Protein AF-A0A9P8BZ05-F1 (afdb_monomer)

Sequence (255 aa):
MHQLNQKSLDALKNLRNHVCPQDNYQTTKRSAVLVALLPNEKGDLEVILTSRSSSLRTNAGDSAFPGVITLFPPVLSRHMQVVTPVVAYCPTLTTTDLFNTLSANPSEVSAIFTAPLERFLSSRPEEYDYFDMSWMMSSHRVHRFERCGADNFLLTPARPISAMVPDEGDTSTSLSYSYSNDGDNEGGPETEVVDRAKVGWPVYGMTAGILIEVASIAFQRAPDFQVYAHDQMTDQDQIVKWYNQSKHTFRRSSL

Nearest PDB structures (foldseek):
  3vol-assembly1_A-2  TM=5.197E-01  e=3.756E+00  Pseudomonas aeruginosa PAO1

pLDDT: mean 73.62, std 23.6, range [22.81, 97.69]

Organism: NCBI:txid64524

Secondary structure (DSSP, 8-state):
-PPPPHHHHHHHHHHHT--PPP-----S-EEEEEEEEEE-TTS-EEEEEEEEPTT----------TTEEEE-PPEEPTTS-EEEEEEEE-TT--HHHHHHH----TTTEEEEEEEEGGGGG---TTTEEEEEEEETTEEEEEEEEEEETSSSEEEPPPPPS---------S-----------S------------GGGT-EEEETHHHHHHHHHHHHHHT---SS--S-TT----HHHHHHHHHHHTTHHHHTT-

Structure (mmCIF, N/CA/C/O backbone):
data_AF-A0A9P8BZ05-F1
#
_entry.id   AF-A0A9P8BZ05-F1
#
loop_
_atom_site.group_PDB
_atom_site.id
_atom_site.type_symbol
_atom_site.label_atom_id
_atom_site.label_alt_id
_atom_site.label_comp_id
_atom_site.label_asym_id
_atom_site.label_entity_id
_atom_site.label_seq_id
_atom_site.pdbx_PDB_ins_code
_atom_site.Cartn_x
_atom_site.Cartn_y
_atom_site.Cartn_z
_atom_site.occupancy
_atom_site.B_iso_or_equiv
_atom_site.auth_seq_id
_atom_site.auth_comp_id
_atom_site.auth_asym_id
_atom_site.auth_atom_id
_atom_site.pdbx_PDB_model_num
ATOM 1 N N . MET A 1 1 ? -17.207 -3.607 20.419 1.00 49.72 1 MET A N 1
ATOM 2 C CA . MET A 1 1 ? -16.726 -4.073 19.101 1.00 49.72 1 MET A CA 1
ATOM 3 C C . MET A 1 1 ? -17.319 -3.149 18.055 1.00 49.72 1 MET A C 1
ATOM 5 O O . MET A 1 1 ? -18.537 -3.140 17.919 1.00 49.72 1 MET A O 1
ATOM 9 N N . HIS A 1 2 ? -16.508 -2.318 17.399 1.00 59.97 2 HIS A N 1
ATOM 10 C CA . HIS A 1 2 ? -17.007 -1.467 16.317 1.00 59.97 2 HIS A CA 1
ATOM 11 C C . HIS A 1 2 ? -17.336 -2.343 15.106 1.00 59.97 2 HIS A C 1
ATOM 13 O O . HIS A 1 2 ? -16.499 -3.115 14.638 1.00 59.97 2 HIS A O 1
ATOM 19 N N . GLN A 1 3 ? -18.582 -2.273 14.646 1.00 78.19 3 GLN A N 1
ATOM 20 C CA . GLN A 1 3 ? -19.048 -3.032 13.494 1.00 78.19 3 GLN A CA 1
ATOM 21 C C . GLN A 1 3 ? -18.567 -2.341 12.212 1.00 78.19 3 GLN A C 1
ATOM 23 O O . GLN A 1 3 ? -18.726 -1.131 12.063 1.00 78.19 3 GLN A O 1
ATOM 28 N N . LEU A 1 4 ? -17.967 -3.104 11.293 1.00 88.56 4 LEU A N 1
ATOM 29 C CA . LEU A 1 4 ? -17.592 -2.597 9.971 1.00 88.56 4 LEU A CA 1
ATOM 30 C C . LEU A 1 4 ? -18.825 -2.088 9.222 1.00 88.56 4 LEU A C 1
ATOM 32 O O . LEU A 1 4 ? -19.895 -2.698 9.285 1.00 88.56 4 LEU A O 1
ATOM 36 N N . ASN A 1 5 ? -18.647 -1.016 8.453 1.00 92.81 5 ASN A N 1
ATOM 37 C CA . ASN A 1 5 ? -19.672 -0.575 7.517 1.00 92.81 5 ASN A CA 1
ATOM 38 C C . ASN A 1 5 ? -19.727 -1.497 6.281 1.00 92.81 5 ASN A C 1
ATOM 40 O O . ASN A 1 5 ? -18.816 -2.292 6.032 1.00 92.81 5 ASN A O 1
ATOM 44 N N . GLN A 1 6 ? -20.805 -1.395 5.496 1.00 94.38 6 GLN A N 1
ATOM 45 C CA . GLN A 1 6 ? -21.020 -2.279 4.344 1.00 94.38 6 GLN A CA 1
ATOM 46 C C . GLN A 1 6 ? -19.888 -2.182 3.311 1.00 94.38 6 GLN A C 1
ATOM 48 O O . GLN A 1 6 ? -19.396 -3.206 2.848 1.00 94.38 6 GLN A O 1
ATOM 53 N N . LYS A 1 7 ? -19.410 -0.962 3.030 1.00 95.31 7 LYS A N 1
ATOM 54 C CA . LYS A 1 7 ? -18.286 -0.711 2.115 1.00 95.31 7 LYS A CA 1
ATOM 55 C C . LYS A 1 7 ? -17.039 -1.496 2.537 1.00 95.31 7 LYS A C 1
ATOM 57 O O . LYS A 1 7 ? -16.410 -2.154 1.714 1.00 95.31 7 LYS A O 1
ATOM 62 N N . SER A 1 8 ? -16.696 -1.462 3.821 1.00 94.81 8 SER A N 1
ATOM 63 C CA . SER A 1 8 ? -15.560 -2.199 4.373 1.00 94.81 8 SER A CA 1
ATOM 64 C C . SER A 1 8 ? -15.762 -3.713 4.359 1.00 94.81 8 SER A C 1
ATOM 66 O O . SER A 1 8 ? -14.814 -4.456 4.113 1.00 94.81 8 SER A O 1
ATOM 68 N N . LEU A 1 9 ? -16.984 -4.193 4.606 1.00 93.75 9 LEU A N 1
ATOM 69 C CA . LEU A 1 9 ? -17.312 -5.620 4.513 1.00 93.75 9 LEU A CA 1
ATOM 70 C C . LEU A 1 9 ? -17.140 -6.142 3.083 1.00 93.75 9 LEU A C 1
ATOM 72 O O . LEU A 1 9 ? -16.523 -7.191 2.883 1.00 93.75 9 LEU A O 1
ATOM 76 N N . ASP A 1 10 ? -17.633 -5.390 2.101 1.00 96.00 10 ASP A N 1
ATOM 77 C CA . ASP A 1 10 ? -17.469 -5.707 0.683 1.00 96.00 10 ASP A CA 1
ATOM 78 C C . ASP A 1 10 ? -15.989 -5.680 0.294 1.00 96.00 10 ASP A C 1
ATOM 80 O O . ASP A 1 10 ? -15.503 -6.597 -0.370 1.00 96.00 10 ASP A O 1
ATOM 84 N N . ALA A 1 11 ? -15.237 -4.706 0.808 1.00 96.06 11 ALA A N 1
ATOM 85 C CA . ALA A 1 11 ? -13.804 -4.609 0.579 1.00 96.06 11 ALA A CA 1
ATOM 86 C C . ALA A 1 11 ? -13.024 -5.824 1.106 1.00 96.06 11 ALA A C 1
ATOM 88 O O . ALA A 1 11 ? -12.205 -6.404 0.389 1.00 96.06 11 ALA A O 1
ATOM 89 N N . LEU A 1 12 ? -13.321 -6.283 2.326 1.00 93.25 12 LEU A N 1
ATOM 90 C CA . LEU A 1 12 ? -12.727 -7.507 2.873 1.00 93.25 12 LEU A CA 1
ATOM 91 C C . LEU A 1 12 ? -13.129 -8.755 2.081 1.00 93.25 12 LEU A C 1
ATOM 93 O O . LEU A 1 12 ? -12.320 -9.673 1.928 1.00 93.25 12 LEU A O 1
ATOM 97 N N . LYS A 1 13 ? -14.362 -8.810 1.570 1.00 93.75 13 LYS A N 1
ATOM 98 C CA . LYS A 1 13 ? -14.820 -9.903 0.704 1.00 93.75 13 LYS A CA 1
ATOM 99 C C . LYS A 1 13 ? -14.038 -9.928 -0.612 1.00 93.75 13 LYS A C 1
ATOM 101 O O . LYS A 1 13 ? -13.610 -11.002 -1.028 1.00 93.75 13 LYS A O 1
ATOM 106 N N . ASN A 1 14 ? -13.801 -8.773 -1.228 1.00 95.00 14 ASN A N 1
ATOM 107 C CA . ASN A 1 14 ? -13.010 -8.665 -2.455 1.00 95.00 14 ASN A CA 1
ATOM 108 C C . ASN A 1 14 ? -11.560 -9.109 -2.231 1.00 95.00 14 ASN A C 1
ATOM 110 O O . ASN A 1 14 ? -11.035 -9.891 -3.018 1.00 95.00 14 ASN A O 1
ATOM 114 N N . LEU A 1 15 ? -10.949 -8.701 -1.113 1.00 93.12 15 LEU A N 1
ATOM 115 C CA . LEU A 1 15 ? -9.605 -9.143 -0.731 1.00 93.12 15 LEU A CA 1
ATOM 116 C C . LEU A 1 15 ? -9.531 -10.659 -0.496 1.00 93.12 15 LEU A C 1
ATOM 118 O O . LEU A 1 15 ? -8.589 -11.298 -0.948 1.00 93.12 15 LEU A O 1
ATOM 122 N N . ARG A 1 16 ? -10.532 -11.261 0.160 1.00 90.06 16 ARG A N 1
ATOM 123 C CA . ARG A 1 16 ? -10.601 -12.727 0.347 1.00 90.06 16 ARG A CA 1
ATOM 124 C C . ARG A 1 16 ? -10.719 -13.493 -0.966 1.00 90.06 16 ARG A C 1
ATOM 126 O O . ARG A 1 16 ? -10.213 -14.603 -1.064 1.00 90.06 16 ARG A O 1
ATOM 133 N N . ASN A 1 17 ? -11.395 -12.912 -1.951 1.00 90.94 17 ASN A N 1
ATOM 134 C CA . ASN A 1 17 ? -11.583 -13.522 -3.264 1.00 90.94 17 ASN A CA 1
ATOM 135 C C . ASN A 1 17 ? -10.412 -13.255 -4.222 1.00 90.94 17 ASN A C 1
ATOM 137 O O . ASN A 1 17 ? -10.424 -13.760 -5.344 1.00 90.94 17 ASN A O 1
ATOM 141 N N . HIS A 1 18 ? -9.418 -12.461 -3.813 1.00 88.38 18 HIS A N 1
ATOM 142 C CA . HIS A 1 18 ? -8.238 -12.206 -4.623 1.00 88.38 18 HIS A CA 1
ATOM 143 C C . HIS A 1 18 ? -7.430 -13.494 -4.800 1.00 88.38 18 HIS A C 1
ATOM 145 O O . HIS A 1 18 ? -6.986 -14.107 -3.828 1.00 88.38 18 HIS A O 1
ATOM 151 N N . VAL A 1 19 ? -7.225 -13.885 -6.057 1.00 83.19 19 VAL A N 1
ATOM 152 C CA . VAL A 1 19 ? -6.386 -15.025 -6.419 1.00 83.19 19 VAL A CA 1
ATOM 153 C C . VAL A 1 19 ? -4.978 -14.516 -6.675 1.00 83.19 19 VAL A C 1
ATOM 155 O O . VAL A 1 19 ? -4.741 -13.799 -7.646 1.00 83.19 19 VAL A O 1
ATOM 158 N N . CYS A 1 20 ? -4.047 -14.914 -5.811 1.00 76.69 20 CYS A N 1
ATOM 159 C CA . CYS A 1 20 ? -2.639 -14.597 -5.989 1.00 76.69 20 CYS A CA 1
ATOM 160 C C . CYS A 1 20 ? -2.089 -15.345 -7.221 1.00 76.69 20 CYS A C 1
ATOM 162 O O . CYS A 1 20 ? -2.195 -16.576 -7.279 1.00 76.69 20 CYS A O 1
ATOM 164 N N . PRO A 1 21 ? -1.477 -14.644 -8.191 1.00 79.69 21 PRO A N 1
ATOM 165 C CA . PRO A 1 21 ? -0.742 -15.266 -9.286 1.00 79.69 21 PRO A CA 1
ATOM 166 C C . PRO A 1 21 ? 0.414 -16.138 -8.789 1.00 79.69 21 PRO A C 1
ATOM 168 O O . PRO A 1 21 ? 0.907 -15.979 -7.669 1.00 79.69 21 PRO A O 1
ATOM 171 N N . GLN A 1 22 ? 0.872 -17.050 -9.647 1.00 81.06 22 GLN A N 1
ATOM 172 C CA . GLN A 1 22 ? 1.988 -17.932 -9.328 1.00 81.06 22 GLN A CA 1
ATOM 173 C C . GLN A 1 22 ? 3.299 -17.145 -9.190 1.00 81.06 22 GLN A C 1
ATOM 175 O O . GLN A 1 22 ? 3.682 -16.370 -10.063 1.00 81.06 22 GLN A O 1
ATOM 180 N N . ASP A 1 23 ? 4.022 -17.399 -8.102 1.00 86.81 23 ASP A N 1
ATOM 181 C CA . ASP A 1 23 ? 5.342 -16.828 -7.861 1.00 86.81 23 ASP A CA 1
ATOM 182 C C . ASP A 1 23 ? 6.427 -17.589 -8.633 1.00 86.81 23 ASP A C 1
ATOM 184 O O . ASP A 1 23 ? 6.762 -18.731 -8.316 1.00 86.81 23 ASP A O 1
ATOM 188 N N . ASN A 1 24 ? 6.988 -16.927 -9.643 1.00 91.12 24 ASN A N 1
ATOM 189 C CA . ASN A 1 24 ? 7.993 -17.491 -10.543 1.00 91.12 24 ASN A CA 1
ATOM 190 C C . ASN A 1 24 ? 9.407 -16.901 -10.319 1.00 91.12 24 ASN A C 1
ATOM 192 O O . ASN A 1 24 ? 10.327 -17.130 -11.118 1.00 91.12 24 ASN A O 1
ATOM 196 N N . TYR A 1 25 ? 9.621 -16.135 -9.242 1.00 88.75 25 TYR A N 1
ATOM 197 C CA . TYR A 1 25 ? 10.938 -15.584 -8.911 1.00 88.75 25 TYR A CA 1
ATOM 198 C C . TYR A 1 25 ? 11.891 -16.680 -8.410 1.00 88.75 25 TYR A C 1
ATOM 200 O O . TYR A 1 25 ? 11.676 -17.301 -7.370 1.00 88.75 25 TYR A O 1
ATOM 208 N N . GLN A 1 26 ? 13.023 -16.871 -9.091 1.00 91.06 26 GLN A N 1
ATOM 209 C CA . GLN A 1 26 ? 14.025 -17.878 -8.728 1.00 91.06 26 GLN A CA 1
ATOM 210 C C . GLN A 1 26 ? 15.042 -17.313 -7.724 1.00 91.06 26 GLN A C 1
ATOM 212 O O . GLN A 1 26 ? 16.212 -17.080 -8.053 1.00 91.06 26 GLN A O 1
ATOM 217 N N . THR A 1 27 ? 14.604 -17.056 -6.494 1.00 85.25 27 THR A N 1
ATOM 218 C CA . THR A 1 27 ? 15.467 -16.574 -5.408 1.00 85.25 27 THR A CA 1
ATOM 219 C C . THR A 1 27 ? 15.002 -17.090 -4.055 1.00 85.25 27 THR A C 1
ATOM 221 O O . THR A 1 27 ? 13.808 -17.186 -3.786 1.00 85.25 27 THR A O 1
ATOM 224 N N . THR A 1 28 ? 15.961 -17.363 -3.175 1.00 82.12 28 THR A N 1
ATOM 225 C CA . THR A 1 28 ? 15.706 -17.656 -1.760 1.00 82.12 28 THR A CA 1
ATOM 226 C C . THR A 1 28 ? 15.766 -16.400 -0.889 1.00 82.12 28 THR A C 1
ATOM 228 O O . THR A 1 28 ? 15.248 -16.399 0.223 1.00 82.12 28 THR A O 1
ATOM 231 N N . LYS A 1 29 ? 16.366 -15.303 -1.382 1.00 82.62 29 LYS A N 1
ATOM 232 C CA . LYS A 1 29 ? 16.434 -14.027 -0.660 1.00 82.62 29 LYS A CA 1
ATOM 233 C C . LYS A 1 29 ? 15.143 -13.253 -0.889 1.00 82.62 29 LYS A C 1
ATOM 235 O O . LYS A 1 29 ? 14.983 -12.605 -1.926 1.00 82.62 29 LYS A O 1
ATOM 240 N N . ARG A 1 30 ? 14.242 -13.341 0.083 1.00 84.81 30 ARG A N 1
ATOM 241 C CA . ARG A 1 30 ? 12.904 -12.757 0.028 1.00 84.81 30 ARG A CA 1
ATOM 242 C C . ARG A 1 30 ? 12.582 -12.039 1.327 1.00 84.81 30 ARG A C 1
ATOM 244 O O . ARG A 1 30 ? 13.179 -12.310 2.367 1.00 84.81 30 ARG A O 1
ATOM 251 N N . SER A 1 31 ? 11.630 -11.128 1.256 1.00 86.81 31 SER A N 1
ATOM 252 C CA . SER A 1 31 ? 11.027 -10.516 2.434 1.00 86.81 31 SER A CA 1
ATOM 253 C C . SER A 1 31 ? 9.519 -10.475 2.266 1.00 86.81 31 SER A C 1
ATOM 255 O O . SER A 1 31 ? 9.004 -10.632 1.160 1.00 86.81 31 SER A O 1
ATOM 257 N N . ALA A 1 32 ? 8.817 -10.251 3.364 1.00 83.69 32 ALA A N 1
ATOM 258 C CA . ALA A 1 32 ? 7.391 -9.996 3.354 1.00 83.69 32 ALA A CA 1
ATOM 259 C C . ALA A 1 32 ? 7.115 -8.656 4.031 1.00 83.69 32 ALA A C 1
ATOM 261 O O . ALA A 1 32 ? 7.890 -8.213 4.881 1.00 83.69 32 ALA A O 1
ATOM 262 N N . VAL A 1 33 ? 6.023 -8.014 3.634 1.00 87.44 33 VAL A N 1
ATOM 263 C CA . VAL A 1 33 ? 5.506 -6.816 4.299 1.00 87.44 33 VAL A CA 1
ATOM 264 C C . VAL A 1 33 ? 4.064 -7.092 4.681 1.00 87.44 33 VAL A C 1
ATOM 266 O O . VAL A 1 33 ? 3.278 -7.540 3.850 1.00 87.44 33 VAL A O 1
ATOM 269 N N . LEU A 1 34 ? 3.727 -6.832 5.940 1.00 86.44 34 LEU A N 1
ATOM 270 C CA . LEU A 1 34 ? 2.366 -6.954 6.440 1.00 86.44 34 LEU A CA 1
ATOM 271 C C . LEU A 1 34 ? 1.583 -5.672 6.131 1.00 86.44 34 LEU A C 1
ATOM 273 O O . LEU A 1 34 ? 1.973 -4.589 6.558 1.00 86.44 34 LEU A O 1
ATOM 277 N N . VAL A 1 35 ? 0.458 -5.810 5.437 1.00 90.62 35 VAL A N 1
ATOM 278 C CA . VAL A 1 35 ? -0.577 -4.781 5.294 1.00 90.62 35 VAL A CA 1
ATOM 279 C C . VAL A 1 35 ? -1.678 -5.120 6.297 1.00 90.62 35 VAL A C 1
ATOM 281 O O . VAL A 1 35 ? -2.568 -5.925 6.016 1.00 90.62 35 VAL A O 1
ATOM 284 N N . ALA A 1 36 ? -1.563 -4.570 7.507 1.00 89.75 36 ALA A N 1
ATOM 285 C CA . ALA A 1 36 ? -2.486 -4.844 8.605 1.00 89.75 36 ALA A CA 1
ATOM 286 C C . ALA A 1 36 ? -3.682 -3.887 8.560 1.00 89.75 36 ALA A C 1
ATOM 288 O O . ALA A 1 36 ? -3.513 -2.677 8.704 1.00 89.75 36 ALA A O 1
ATOM 289 N N . LEU A 1 37 ? -4.878 -4.442 8.370 1.00 91.31 37 LEU A N 1
ATOM 290 C CA . LEU A 1 37 ? -6.144 -3.723 8.284 1.00 91.31 37 LEU A CA 1
ATOM 291 C C . LEU A 1 37 ? -6.923 -3.815 9.596 1.00 91.31 37 LEU A C 1
ATOM 293 O O . LEU A 1 37 ? -6.992 -4.882 10.211 1.00 91.31 37 LEU A O 1
ATOM 297 N N . LEU A 1 38 ? -7.580 -2.727 9.980 1.00 89.31 38 LEU A N 1
ATOM 298 C CA . LEU A 1 38 ? -8.461 -2.657 11.146 1.00 89.31 38 LEU A CA 1
ATOM 299 C C . LEU A 1 38 ? -9.667 -1.738 10.885 1.00 89.31 38 LEU A C 1
ATOM 301 O O . LEU A 1 38 ? -9.605 -0.895 9.987 1.00 89.31 38 LEU A O 1
ATOM 305 N N . PRO A 1 39 ? -10.771 -1.887 11.638 1.00 89.19 39 PRO A N 1
ATOM 306 C CA . PRO A 1 39 ? -11.852 -0.911 11.633 1.00 89.19 39 PRO A CA 1
ATOM 307 C C . PRO A 1 39 ? -11.468 0.349 12.421 1.00 89.19 39 PRO A C 1
ATOM 309 O O . PRO A 1 39 ? -10.984 0.257 13.552 1.00 89.19 39 PRO A O 1
ATOM 312 N N . ASN A 1 40 ? -11.782 1.520 11.875 1.00 85.75 40 ASN A N 1
ATOM 313 C CA . ASN A 1 40 ? -11.850 2.749 12.665 1.00 85.75 40 ASN A CA 1
ATOM 314 C C . ASN A 1 40 ? -13.218 2.911 13.349 1.00 85.75 40 ASN A C 1
ATOM 316 O O . ASN A 1 40 ? -14.114 2.075 13.204 1.00 85.75 40 ASN A O 1
ATOM 320 N N . GLU A 1 41 ? -13.406 4.014 14.075 1.00 83.00 41 GLU A N 1
ATOM 321 C CA . GLU A 1 41 ? -14.642 4.297 14.822 1.00 83.00 41 GLU A CA 1
ATOM 322 C C . GLU A 1 41 ? -15.900 4.348 13.936 1.00 83.00 41 GLU A C 1
ATOM 324 O O . GLU A 1 41 ? -16.993 3.998 14.388 1.00 83.00 41 GLU A O 1
ATOM 329 N N . LYS A 1 42 ? -15.743 4.728 12.659 1.00 87.00 42 LYS A N 1
ATOM 330 C CA . LYS A 1 42 ? -16.810 4.785 11.642 1.00 87.00 42 LYS A CA 1
ATOM 331 C C . LYS A 1 42 ? -17.024 3.446 10.918 1.00 87.00 42 LYS A C 1
ATOM 333 O O . LYS A 1 42 ? -17.888 3.345 10.044 1.00 87.00 42 LYS A O 1
ATOM 338 N N . GLY A 1 43 ? -16.231 2.426 11.245 1.00 88.00 43 GLY A N 1
ATOM 339 C CA . GLY A 1 43 ? -16.242 1.125 10.581 1.00 88.00 43 GLY A CA 1
ATOM 340 C C . GLY A 1 43 ? -15.581 1.120 9.197 1.00 88.00 43 GLY A C 1
ATOM 341 O O . GLY A 1 43 ? -15.777 0.162 8.445 1.00 88.00 43 GLY A O 1
ATOM 342 N N . ASP A 1 44 ? -14.825 2.164 8.841 1.00 90.88 44 ASP A N 1
ATOM 343 C CA . ASP A 1 44 ? -13.981 2.198 7.642 1.00 90.88 44 ASP A CA 1
ATOM 344 C C . ASP A 1 44 ? -12.669 1.431 7.878 1.00 90.88 44 ASP A C 1
ATOM 346 O O . ASP A 1 44 ? -12.169 1.372 9.003 1.00 90.88 44 ASP A O 1
ATOM 350 N N . LEU A 1 45 ? -12.105 0.846 6.816 1.00 91.38 45 LEU A N 1
ATOM 351 C CA . LEU A 1 45 ? -10.812 0.160 6.883 1.00 91.38 45 LEU A CA 1
ATOM 352 C C . LEU A 1 45 ? -9.648 1.154 6.939 1.00 91.38 45 LEU A C 1
ATOM 354 O O . LEU A 1 45 ? -9.456 1.969 6.030 1.00 91.38 45 LEU A O 1
ATOM 358 N N . GLU A 1 46 ? -8.815 1.005 7.961 1.00 89.25 46 GLU A N 1
ATOM 359 C CA . GLU A 1 46 ? -7.529 1.681 8.103 1.00 89.25 46 GLU A CA 1
ATOM 360 C C . GLU A 1 46 ? -6.378 0.684 8.026 1.00 89.25 46 GLU A C 1
ATOM 362 O O . GLU A 1 46 ? -6.508 -0.465 8.445 1.00 89.25 46 GLU A O 1
ATOM 367 N N . VAL A 1 47 ? -5.247 1.141 7.492 1.00 89.81 47 VAL A N 1
ATOM 368 C CA . VAL A 1 47 ? -3.992 0.392 7.470 1.00 89.81 47 VAL A CA 1
ATOM 369 C C . VAL A 1 47 ? -3.053 0.901 8.560 1.00 89.81 47 VAL A C 1
ATOM 371 O O . VAL A 1 47 ? -2.874 2.112 8.701 1.00 89.81 47 VAL A O 1
ATOM 374 N N . ILE A 1 48 ? -2.442 -0.016 9.315 1.00 86.81 48 ILE A N 1
ATOM 375 C CA . ILE A 1 48 ? -1.354 0.299 10.252 1.00 86.81 48 ILE A CA 1
ATOM 376 C C . ILE A 1 48 ? -0.064 0.494 9.462 1.00 86.81 48 ILE A C 1
ATOM 378 O O . ILE A 1 48 ? 0.331 -0.365 8.673 1.00 86.81 48 ILE A O 1
ATOM 382 N N . LEU A 1 49 ? 0.625 1.598 9.723 1.00 80.62 49 LEU A N 1
ATOM 383 C CA . LEU A 1 49 ? 1.906 1.937 9.126 1.00 80.62 49 LEU A CA 1
ATOM 384 C C . LEU A 1 49 ? 2.919 2.279 10.214 1.00 80.62 49 LEU A C 1
ATOM 386 O O . LEU A 1 49 ? 2.582 2.773 11.292 1.00 80.62 49 LEU A O 1
ATOM 390 N N . THR A 1 50 ? 4.185 2.007 9.918 1.00 76.75 50 THR A N 1
ATOM 391 C CA . THR A 1 50 ? 5.301 2.331 10.800 1.00 76.75 50 THR A CA 1
ATOM 392 C C . THR A 1 50 ? 6.286 3.231 10.074 1.00 76.75 50 THR A C 1
ATOM 394 O O . THR A 1 50 ? 6.612 3.025 8.904 1.00 76.75 50 THR A O 1
ATOM 397 N N . SER A 1 51 ? 6.773 4.245 10.780 1.00 66.81 51 SER A N 1
ATOM 398 C CA . SER A 1 51 ? 7.941 5.003 10.355 1.00 66.81 51 SER A CA 1
ATOM 399 C C . SER A 1 51 ? 9.187 4.363 10.950 1.00 66.81 51 SER A C 1
ATOM 401 O O . SER A 1 51 ? 9.207 3.979 12.122 1.00 66.81 51 SER A O 1
ATOM 403 N N . ARG A 1 52 ? 10.234 4.212 10.140 1.00 59.00 52 ARG A N 1
ATOM 404 C CA . ARG A 1 52 ? 11.491 3.591 10.576 1.00 59.00 52 ARG A CA 1
ATOM 405 C C . ARG A 1 52 ? 12.347 4.599 11.344 1.00 59.00 52 ARG A C 1
ATOM 407 O O . ARG A 1 52 ? 12.352 5.789 11.031 1.00 59.00 52 ARG A O 1
ATOM 414 N N . SER A 1 53 ? 13.095 4.116 12.332 1.00 47.81 53 SER A N 1
ATOM 415 C CA . SER A 1 53 ? 14.191 4.878 12.945 1.00 47.81 53 SER A CA 1
ATOM 416 C C . SER A 1 53 ? 15.355 5.048 11.956 1.00 47.81 53 SER A C 1
ATOM 418 O O . SER A 1 53 ? 15.602 4.175 11.119 1.00 47.81 53 SER A O 1
ATOM 420 N N . SER A 1 54 ? 16.082 6.165 12.041 1.00 44.06 54 SER A N 1
ATOM 421 C CA . SER A 1 54 ? 17.186 6.517 11.133 1.00 44.06 54 SER A CA 1
ATOM 422 C C . SER A 1 54 ? 18.438 5.637 11.289 1.00 44.06 54 SER A C 1
ATOM 424 O O . SER A 1 54 ? 19.277 5.621 10.392 1.00 44.06 54 SER A O 1
ATOM 426 N N . SER A 1 55 ? 18.560 4.867 12.376 1.00 43.66 55 SER A N 1
ATOM 427 C CA . SER A 1 55 ? 19.806 4.179 12.768 1.00 43.66 55 SER A CA 1
ATOM 428 C C . SER A 1 55 ? 19.907 2.685 12.398 1.00 43.66 55 SER A C 1
ATOM 430 O O . SER A 1 55 ? 20.749 1.983 12.958 1.00 43.66 55 SER A O 1
ATOM 432 N N . LEU A 1 56 ? 19.082 2.146 11.488 1.00 40.25 56 LEU A N 1
ATOM 433 C CA . LEU A 1 56 ? 18.941 0.684 11.335 1.00 40.25 56 LEU A CA 1
ATOM 434 C C . LEU A 1 56 ? 19.507 0.017 10.082 1.00 40.25 56 LEU A C 1
ATOM 436 O O . LEU A 1 56 ? 19.224 0.407 8.950 1.00 40.25 56 LEU A O 1
ATOM 440 N N . ARG A 1 57 ? 20.145 -1.136 10.329 1.00 41.19 57 ARG A N 1
ATOM 441 C CA . ARG A 1 57 ? 20.327 -2.259 9.394 1.00 41.19 57 ARG A CA 1
ATOM 442 C C . ARG A 1 57 ? 19.119 -3.209 9.463 1.00 41.19 57 ARG A C 1
ATOM 444 O O . ARG A 1 57 ? 18.444 -3.292 10.479 1.00 41.19 57 ARG A O 1
ATOM 451 N N . THR A 1 58 ? 18.811 -3.895 8.365 1.00 37.00 58 THR A N 1
ATOM 452 C CA . THR A 1 58 ? 17.654 -4.800 8.219 1.00 37.00 58 THR A CA 1
ATOM 453 C C . THR A 1 58 ? 17.680 -5.967 9.208 1.00 37.00 58 THR A C 1
ATOM 455 O O . THR A 1 58 ? 18.546 -6.828 9.083 1.00 37.00 58 THR A O 1
ATOM 458 N N . ASN A 1 59 ? 16.682 -6.042 10.092 1.00 34.75 59 ASN A N 1
ATOM 459 C CA . ASN A 1 59 ? 16.361 -7.231 10.882 1.00 34.75 59 ASN A CA 1
ATOM 460 C C . ASN A 1 59 ? 14.952 -7.717 10.516 1.00 34.75 59 ASN A C 1
ATOM 462 O O . ASN A 1 59 ? 14.047 -6.907 10.312 1.00 34.75 59 ASN A O 1
ATOM 466 N N . ALA A 1 60 ? 14.790 -9.034 10.416 1.00 32.19 60 ALA A N 1
ATOM 467 C CA . ALA A 1 60 ? 13.502 -9.710 10.335 1.00 32.19 60 ALA A CA 1
ATOM 468 C C . ALA A 1 60 ? 13.245 -10.362 11.700 1.00 32.19 60 ALA A C 1
ATOM 470 O O . ALA A 1 60 ? 14.076 -11.141 12.163 1.00 32.19 60 ALA A O 1
ATOM 471 N N . GLY A 1 61 ? 12.140 -10.006 12.351 1.00 33.44 61 GLY A N 1
ATOM 472 C CA . GLY A 1 61 ? 11.618 -10.727 13.510 1.00 33.44 61 GLY A CA 1
ATOM 473 C C . GLY A 1 61 ? 10.508 -11.676 13.067 1.00 33.44 61 GLY A C 1
ATOM 474 O O . GLY A 1 61 ? 9.716 -11.328 12.190 1.00 33.44 61 GLY A O 1
ATOM 475 N N . ASP A 1 62 ? 10.446 -12.864 13.667 1.00 31.67 62 ASP A N 1
ATOM 476 C CA . ASP A 1 62 ? 9.348 -13.804 13.453 1.00 31.67 62 ASP A CA 1
ATOM 477 C C . ASP A 1 62 ? 8.091 -13.292 14.167 1.00 31.67 62 ASP A C 1
ATOM 479 O O . ASP A 1 62 ? 8.040 -13.168 15.390 1.00 31.67 62 ASP A O 1
ATOM 483 N N . SER A 1 63 ? 7.056 -12.963 13.400 1.00 37.72 63 SER A N 1
ATOM 484 C CA . SER A 1 63 ? 5.728 -12.641 13.923 1.00 37.72 63 SER A CA 1
ATOM 485 C C . SER A 1 63 ? 4.683 -13.288 13.026 1.00 37.72 63 SER A C 1
ATOM 487 O O . SER A 1 63 ? 4.440 -12.845 11.905 1.00 37.72 63 SER A O 1
ATOM 489 N N . ALA A 1 64 ? 4.077 -14.372 13.510 1.00 38.69 64 ALA A N 1
ATOM 490 C CA . ALA A 1 64 ? 2.933 -14.994 12.860 1.00 38.69 64 ALA A CA 1
ATOM 491 C C . ALA A 1 64 ? 1.671 -14.203 13.230 1.00 38.69 64 ALA A C 1
ATOM 493 O O . ALA A 1 64 ? 1.260 -14.181 14.388 1.00 38.69 64 ALA A O 1
ATOM 494 N N . PHE A 1 65 ? 1.073 -13.524 12.250 1.00 45.50 65 PHE A N 1
ATOM 495 C CA . PHE A 1 65 ? -0.129 -12.719 12.449 1.00 45.50 65 PHE A CA 1
ATOM 496 C C . PHE A 1 65 ? -1.387 -13.602 12.290 1.00 45.50 65 PHE A C 1
ATOM 498 O O . PHE A 1 65 ? -1.616 -14.108 11.192 1.00 45.50 65 PHE A O 1
ATOM 505 N N . PRO A 1 66 ? -2.236 -13.800 13.318 1.00 49.84 66 PRO A N 1
ATOM 506 C CA . PRO A 1 66 ? -3.365 -14.746 13.270 1.00 49.84 66 PRO A CA 1
ATOM 507 C C . PRO A 1 66 ? -4.563 -14.305 12.396 1.00 49.84 66 PRO A C 1
ATOM 509 O O . PRO A 1 66 ? -5.626 -14.916 12.456 1.00 49.84 66 PRO A O 1
ATOM 512 N N . GLY A 1 67 ? -4.413 -13.262 11.572 1.00 59.28 67 GLY A N 1
ATOM 513 C CA . GLY A 1 67 ? -5.491 -12.633 10.794 1.00 59.28 67 GLY A CA 1
ATOM 514 C C . GLY A 1 67 ? -5.234 -12.509 9.289 1.00 59.28 67 GLY A C 1
ATOM 515 O O . GLY A 1 67 ? -5.839 -11.648 8.653 1.00 59.28 67 GLY A O 1
ATOM 516 N N . VAL A 1 68 ? -4.317 -13.293 8.710 1.00 76.19 68 VAL A N 1
ATOM 517 C CA . VAL A 1 68 ? -3.998 -13.218 7.269 1.00 76.19 68 VAL A CA 1
ATOM 518 C C . VAL A 1 68 ? -5.244 -13.495 6.419 1.00 76.19 68 VAL A C 1
ATOM 520 O O . VAL A 1 68 ? -5.924 -14.501 6.601 1.00 76.19 68 VAL A O 1
ATOM 523 N N . ILE A 1 69 ? -5.531 -12.589 5.483 1.00 78.81 69 ILE A N 1
ATOM 524 C CA . ILE A 1 69 ? -6.635 -12.686 4.523 1.00 78.81 69 ILE A CA 1
ATOM 525 C C . ILE A 1 69 ? -6.154 -13.266 3.200 1.00 78.81 69 ILE A C 1
ATOM 527 O O . ILE A 1 69 ? -6.770 -14.189 2.678 1.00 78.81 69 ILE A O 1
ATOM 531 N N . THR A 1 70 ? -5.105 -12.675 2.627 1.00 81.88 70 THR A N 1
ATOM 532 C CA . THR A 1 70 ? -4.629 -13.018 1.286 1.00 81.88 70 THR A CA 1
ATOM 533 C C . THR A 1 70 ? -3.182 -12.569 1.083 1.00 81.88 70 THR A C 1
ATOM 535 O O . THR A 1 70 ? -2.646 -11.761 1.849 1.00 81.88 70 THR A O 1
ATOM 538 N N . LEU A 1 71 ? -2.559 -13.101 0.037 1.00 83.56 71 LEU A N 1
ATOM 539 C CA . LEU A 1 71 ? -1.243 -12.706 -0.451 1.00 83.56 71 LEU A CA 1
ATOM 540 C C . LEU A 1 71 ? -1.411 -11.941 -1.760 1.00 83.56 71 LEU A C 1
ATOM 542 O O . LEU A 1 71 ? -2.303 -12.252 -2.545 1.00 83.56 71 LEU A O 1
ATOM 546 N N . PHE A 1 72 ? -0.539 -10.969 -1.992 1.00 85.12 72 PHE A N 1
ATOM 547 C CA . PHE A 1 72 ? -0.465 -10.248 -3.261 1.00 85.12 72 PHE A CA 1
ATOM 548 C C . PHE A 1 72 ? 0.748 -10.723 -4.073 1.00 85.12 72 PHE A C 1
ATOM 550 O O . PHE A 1 72 ? 1.695 -11.267 -3.483 1.00 85.12 72 PHE A O 1
ATOM 557 N N . PRO A 1 73 ? 0.749 -10.515 -5.407 1.00 85.44 73 PRO A N 1
ATOM 558 C CA . PRO A 1 73 ? 1.907 -10.809 -6.241 1.00 85.44 73 PRO A CA 1
ATOM 559 C C . PRO A 1 73 ? 3.188 -10.193 -5.648 1.00 85.44 73 PRO A C 1
ATOM 561 O O . PRO A 1 73 ? 3.162 -9.052 -5.175 1.00 85.44 73 PRO A O 1
ATOM 564 N N . PRO A 1 74 ? 4.325 -10.912 -5.647 1.00 89.44 74 PRO A N 1
ATOM 565 C CA . PRO A 1 74 ? 5.565 -10.349 -5.139 1.00 89.44 74 PRO A CA 1
ATOM 566 C C . PRO A 1 74 ? 6.002 -9.123 -5.946 1.00 89.44 74 PRO A C 1
ATOM 568 O O . PRO A 1 74 ? 6.094 -9.170 -7.168 1.00 89.44 74 PRO A O 1
ATOM 571 N N . VAL A 1 75 ? 6.345 -8.045 -5.246 1.00 90.12 75 VAL A N 1
ATOM 572 C CA . VAL A 1 75 ? 6.862 -6.808 -5.831 1.00 90.12 75 VAL A CA 1
ATOM 573 C C . VAL A 1 75 ? 8.384 -6.818 -5.761 1.00 90.12 75 VAL A C 1
ATOM 575 O O . VAL A 1 75 ? 8.987 -7.117 -4.724 1.00 90.12 75 VAL A O 1
ATOM 578 N N . LEU A 1 76 ? 9.034 -6.470 -6.868 1.00 90.38 76 LEU A N 1
ATOM 579 C CA . LEU A 1 76 ? 10.484 -6.342 -6.922 1.00 90.38 76 LEU A CA 1
ATOM 580 C C . LEU A 1 76 ? 10.928 -4.958 -6.427 1.00 90.38 76 LEU A C 1
ATOM 582 O O . LEU A 1 76 ? 10.422 -3.932 -6.872 1.00 90.38 76 LEU A O 1
ATOM 586 N N . SER A 1 77 ? 11.895 -4.914 -5.509 1.00 88.00 77 SER A N 1
ATOM 587 C CA . SER A 1 77 ? 12.468 -3.658 -5.017 1.00 88.00 77 SER A CA 1
ATOM 588 C C . SER A 1 77 ? 13.594 -3.140 -5.899 1.00 88.00 77 SER A C 1
ATOM 590 O O . SER A 1 77 ? 14.296 -3.914 -6.553 1.00 88.00 77 SER A O 1
ATOM 592 N N . ARG A 1 78 ? 13.876 -1.832 -5.793 1.00 84.94 78 ARG A N 1
ATOM 593 C CA . ARG A 1 78 ? 15.039 -1.203 -6.443 1.00 84.94 78 ARG A CA 1
ATOM 594 C C . ARG A 1 78 ? 16.376 -1.878 -6.106 1.00 84.94 78 ARG A C 1
ATOM 596 O O . ARG A 1 78 ? 17.328 -1.761 -6.867 1.00 84.94 78 ARG A O 1
ATOM 603 N N . HIS A 1 79 ? 16.446 -2.570 -4.966 1.00 84.81 79 HIS A N 1
ATOM 604 C CA . HIS A 1 79 ? 17.628 -3.281 -4.473 1.00 84.81 79 HIS A CA 1
ATOM 605 C C . HIS A 1 79 ? 17.589 -4.784 -4.790 1.00 84.81 79 HIS A C 1
ATOM 607 O O . HIS A 1 79 ? 18.253 -5.576 -4.121 1.00 84.81 79 HIS A O 1
ATOM 613 N N . MET A 1 80 ? 16.799 -5.195 -5.789 1.00 86.00 80 MET A N 1
ATOM 614 C CA . MET A 1 80 ? 16.667 -6.587 -6.237 1.00 86.00 80 MET A CA 1
ATOM 615 C C . MET A 1 80 ? 16.131 -7.542 -5.156 1.00 86.00 80 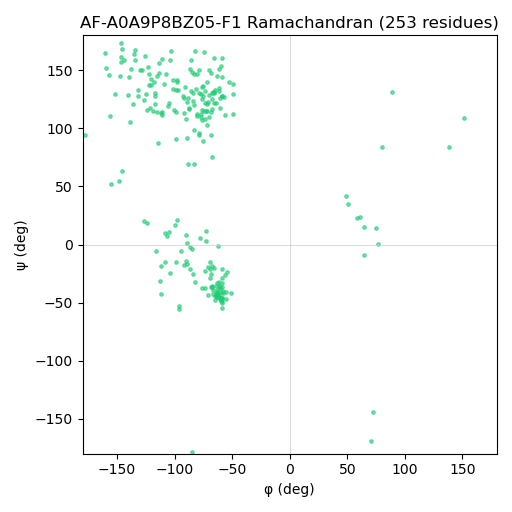MET A C 1
ATOM 617 O O . MET A 1 80 ? 16.371 -8.753 -5.206 1.00 86.00 80 MET A O 1
ATOM 621 N N . GLN A 1 81 ? 15.407 -7.008 -4.169 1.00 88.06 81 GLN A N 1
ATOM 622 C CA . GLN A 1 81 ? 14.733 -7.804 -3.150 1.00 88.06 81 GLN A CA 1
ATOM 623 C C . GLN A 1 81 ? 13.308 -8.094 -3.602 1.00 88.06 81 GLN A C 1
ATOM 625 O O . GLN A 1 81 ? 12.561 -7.169 -3.909 1.00 88.06 81 GLN A O 1
ATOM 630 N N . VAL A 1 82 ? 12.936 -9.371 -3.618 1.00 90.69 82 VAL A N 1
ATOM 631 C CA . VAL A 1 82 ? 11.559 -9.789 -3.887 1.00 90.69 82 VAL A CA 1
ATOM 632 C C . VAL A 1 82 ? 10.773 -9.694 -2.584 1.00 90.69 82 VAL A C 1
ATOM 634 O O . VAL A 1 82 ? 11.144 -10.319 -1.585 1.00 90.69 82 VAL A O 1
ATOM 637 N N . VAL A 1 83 ? 9.723 -8.878 -2.583 1.00 90.06 83 VAL A N 1
ATOM 638 C CA . VAL A 1 83 ? 8.915 -8.565 -1.404 1.00 90.06 83 VAL A CA 1
ATOM 639 C C . VAL A 1 83 ? 7.491 -9.049 -1.631 1.00 90.06 83 VAL A C 1
ATOM 641 O O . VAL A 1 83 ? 6.850 -8.639 -2.585 1.00 90.06 83 VAL A O 1
ATOM 644 N N . THR A 1 84 ? 6.986 -9.931 -0.774 1.00 90.62 84 THR A N 1
ATOM 645 C CA . THR A 1 84 ? 5.612 -10.452 -0.865 1.00 90.62 84 THR A CA 1
ATOM 646 C C . THR A 1 84 ? 4.701 -9.693 0.102 1.00 90.62 84 THR A C 1
ATOM 648 O O . THR A 1 84 ? 4.916 -9.786 1.315 1.00 90.62 84 THR A O 1
ATOM 651 N N . PRO A 1 85 ? 3.710 -8.922 -0.381 1.00 91.62 85 PRO A N 1
ATOM 652 C CA . PRO A 1 85 ? 2.751 -8.278 0.501 1.00 91.62 85 PRO A CA 1
ATOM 653 C C . PRO A 1 85 ? 1.773 -9.312 1.068 1.00 91.62 85 PRO A C 1
ATOM 655 O O . PRO A 1 85 ? 1.207 -10.131 0.341 1.00 91.62 85 PRO A O 1
ATOM 658 N N . VAL A 1 86 ? 1.575 -9.262 2.381 1.00 89.56 86 VAL A N 1
ATOM 659 C CA . VAL A 1 86 ? 0.658 -10.124 3.129 1.00 89.56 86 VAL A CA 1
ATOM 660 C C . VAL A 1 86 ? -0.430 -9.233 3.703 1.00 89.56 86 VAL A C 1
ATOM 662 O O . VAL A 1 86 ? -0.142 -8.390 4.550 1.00 89.56 86 VAL A O 1
ATOM 665 N N . VAL A 1 87 ? -1.673 -9.394 3.260 1.00 89.56 87 VAL A N 1
ATOM 666 C CA . VAL A 1 87 ? -2.797 -8.604 3.776 1.00 89.56 87 VAL A CA 1
ATOM 667 C C . VAL A 1 87 ? -3.444 -9.362 4.921 1.00 89.56 87 VAL A C 1
ATOM 669 O O . VAL A 1 87 ? -3.815 -10.526 4.769 1.00 89.56 87 VAL A O 1
ATOM 672 N N . ALA A 1 88 ? -3.607 -8.705 6.064 1.00 88.25 88 ALA A N 1
ATOM 673 C CA . ALA A 1 88 ? -4.256 -9.269 7.239 1.00 88.25 88 ALA A CA 1
ATOM 674 C C . ALA A 1 88 ? -5.318 -8.319 7.787 1.00 88.25 88 ALA A C 1
ATOM 676 O O . ALA A 1 88 ? -5.180 -7.107 7.668 1.00 88.25 88 ALA A O 1
ATOM 677 N N . TYR A 1 89 ? -6.360 -8.860 8.413 1.00 86.69 89 TYR A N 1
ATOM 678 C CA . TYR A 1 89 ? -7.386 -8.079 9.097 1.00 86.69 89 TYR A CA 1
ATOM 679 C C . TYR A 1 89 ? -7.467 -8.440 10.573 1.00 86.69 89 TYR A C 1
ATOM 681 O O . TYR A 1 89 ? -7.441 -9.612 10.952 1.00 86.69 89 TYR A O 1
ATOM 689 N N . CYS A 1 90 ? -7.592 -7.403 11.393 1.00 83.88 90 CYS A N 1
ATOM 690 C CA . CYS A 1 90 ? -7.554 -7.461 12.843 1.00 83.88 90 CYS A CA 1
ATOM 691 C C . CYS A 1 90 ? -8.940 -7.069 13.377 1.00 83.88 90 CYS A C 1
ATOM 693 O O . CYS A 1 90 ? -9.170 -5.896 13.656 1.00 83.88 90 CYS A O 1
ATOM 695 N N . PRO A 1 91 ? -9.895 -8.006 13.520 1.00 73.44 91 PRO A N 1
ATOM 696 C CA . PRO A 1 91 ? -11.239 -7.672 14.006 1.00 73.44 91 PRO A CA 1
ATOM 697 C C . PRO A 1 91 ? -11.264 -7.263 15.484 1.00 73.44 91 PRO A C 1
ATOM 699 O O . PRO A 1 91 ? -12.220 -6.643 15.940 1.00 73.44 91 PRO A O 1
ATOM 702 N N . THR A 1 92 ? -10.241 -7.658 16.244 1.00 73.25 92 THR A N 1
ATOM 703 C CA . THR A 1 92 ? -10.153 -7.464 17.696 1.00 73.25 92 THR A CA 1
ATOM 704 C C . THR A 1 92 ? -9.395 -6.205 18.099 1.00 73.25 92 THR A C 1
ATOM 706 O O . THR A 1 92 ? -9.319 -5.925 19.289 1.00 73.25 92 THR A O 1
ATOM 709 N N . LEU A 1 93 ? -8.808 -5.483 17.141 1.00 74.56 93 LEU A N 1
ATOM 710 C CA . LEU A 1 93 ? -8.095 -4.234 17.382 1.00 74.56 93 LEU A CA 1
ATOM 711 C C . LEU A 1 93 ? -8.816 -3.113 16.645 1.00 74.56 93 LEU A C 1
ATOM 713 O O . LEU A 1 93 ? -9.059 -3.221 15.446 1.00 74.56 93 LEU A O 1
ATOM 717 N N . THR A 1 94 ? -9.138 -2.042 17.353 1.00 72.62 94 THR A N 1
ATOM 718 C CA . THR A 1 94 ? -9.564 -0.770 16.763 1.00 72.62 94 THR A CA 1
ATOM 719 C C . THR A 1 94 ? -8.422 0.236 16.802 1.00 72.62 94 THR A C 1
ATOM 721 O O . THR A 1 94 ? -7.443 0.033 17.521 1.00 72.62 94 THR A O 1
ATOM 724 N N . THR A 1 95 ? -8.549 1.342 16.064 1.00 69.31 95 THR A N 1
ATOM 725 C CA . THR A 1 95 ? -7.568 2.440 16.075 1.00 69.31 95 THR A CA 1
ATOM 726 C C . THR A 1 95 ? -7.280 2.883 17.515 1.00 69.31 95 THR A C 1
ATOM 728 O O . THR A 1 95 ? -6.126 3.005 17.905 1.00 69.31 95 THR A O 1
ATOM 731 N N . THR A 1 96 ? -8.308 2.985 18.357 1.00 68.81 96 THR A N 1
ATOM 732 C CA . THR A 1 96 ? -8.189 3.368 19.771 1.00 68.81 96 THR A CA 1
ATOM 733 C C . THR A 1 96 ? -7.468 2.316 20.627 1.00 68.81 96 THR A C 1
ATOM 735 O O . THR A 1 96 ? -6.692 2.667 21.516 1.00 68.81 96 THR A O 1
ATOM 738 N N . ASP A 1 97 ? -7.653 1.021 20.347 1.00 69.38 97 ASP A N 1
ATOM 739 C CA . ASP A 1 97 ? -6.983 -0.062 21.088 1.00 69.38 97 ASP A CA 1
ATOM 740 C C . ASP A 1 97 ? -5.474 -0.114 20.811 1.00 69.38 97 ASP A C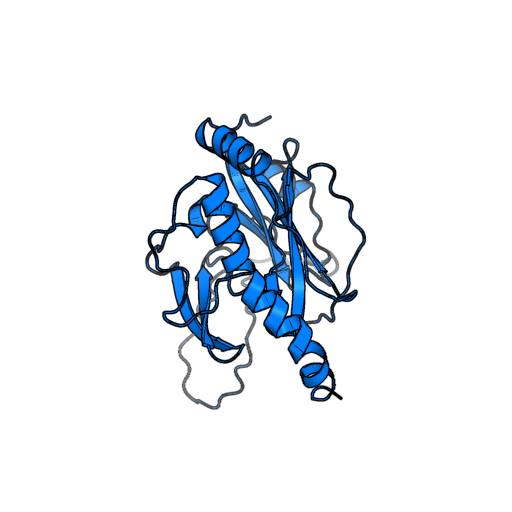 1
ATOM 742 O O . ASP A 1 97 ? -4.695 -0.530 21.676 1.00 69.38 97 ASP A O 1
ATOM 746 N N . LEU A 1 98 ? -5.041 0.322 19.621 1.00 69.69 98 LEU A N 1
ATOM 747 C CA . LEU A 1 98 ? -3.627 0.328 19.238 1.00 69.69 98 LEU A CA 1
ATOM 748 C C . LEU A 1 98 ? -2.787 1.213 20.169 1.00 69.69 98 LEU A C 1
ATOM 750 O O . LEU A 1 98 ? -1.676 0.811 20.503 1.00 69.69 98 LEU A O 1
ATOM 754 N N . PHE A 1 99 ? -3.316 2.348 20.646 1.00 62.72 99 PHE A N 1
ATOM 755 C CA . PHE A 1 99 ? -2.617 3.222 21.603 1.00 62.72 99 PHE A CA 1
ATOM 756 C C . PHE A 1 99 ? -2.230 2.498 22.893 1.00 62.72 99 PHE A C 1
ATOM 758 O O . PHE A 1 99 ? -1.139 2.692 23.419 1.00 62.72 99 PHE A O 1
ATOM 765 N N . ASN A 1 100 ? -3.141 1.674 23.408 1.00 64.44 100 ASN A N 1
ATOM 766 C CA . ASN A 1 100 ? -2.978 1.030 24.708 1.00 64.44 100 ASN A CA 1
ATOM 767 C C . ASN A 1 100 ? -2.248 -0.316 24.608 1.00 64.44 100 ASN A C 1
ATOM 769 O O . ASN A 1 100 ? -1.785 -0.838 25.619 1.00 64.44 100 ASN A O 1
ATOM 773 N N . THR A 1 101 ? -2.161 -0.885 23.401 1.00 68.56 101 THR A N 1
ATOM 774 C CA . THR A 1 101 ? -1.695 -2.263 23.190 1.00 68.56 101 THR A CA 1
ATOM 775 C C . THR A 1 101 ? -0.360 -2.335 22.451 1.00 68.56 101 THR A C 1
ATOM 777 O O . THR A 1 101 ? 0.415 -3.263 22.684 1.00 68.56 101 THR A O 1
ATOM 780 N N . LEU A 1 102 ? -0.062 -1.388 21.554 1.00 69.88 102 LEU A N 1
ATOM 781 C CA . LEU A 1 102 ? 1.186 -1.400 20.795 1.00 69.88 102 LEU A CA 1
ATOM 782 C C . LEU A 1 102 ? 2.301 -0.666 21.540 1.00 69.88 102 LEU A C 1
ATOM 784 O O . LEU A 1 102 ? 2.192 0.510 21.867 1.00 69.88 102 LEU A O 1
ATOM 788 N N . SER A 1 103 ? 3.426 -1.353 21.724 1.00 66.94 103 SER A N 1
ATOM 789 C CA . SER A 1 103 ? 4.679 -0.744 22.162 1.00 66.94 103 SER A CA 1
ATOM 790 C C . SER A 1 103 ? 5.670 -0.776 21.003 1.00 66.94 103 SER A C 1
ATOM 792 O O . SER A 1 103 ? 6.099 -1.845 20.566 1.00 66.94 103 SER A O 1
ATOM 794 N N . ALA A 1 104 ? 5.994 0.397 20.457 1.00 69.56 104 ALA A N 1
ATOM 795 C CA . ALA A 1 104 ? 7.014 0.520 19.426 1.00 69.56 104 ALA A CA 1
ATOM 796 C C . ALA A 1 104 ? 8.382 0.165 20.017 1.00 69.56 104 ALA A C 1
ATOM 798 O O . ALA A 1 104 ? 8.766 0.708 21.050 1.00 69.56 104 ALA A O 1
ATOM 799 N N . ASN A 1 105 ? 9.146 -0.693 19.339 1.00 73.44 105 ASN A N 1
ATOM 800 C CA . ASN A 1 105 ? 10.563 -0.839 19.643 1.00 73.44 105 ASN A CA 1
ATOM 801 C C . ASN A 1 105 ? 11.275 0.451 19.192 1.00 73.44 105 ASN A C 1
ATOM 803 O O . ASN A 1 105 ? 11.382 0.663 17.983 1.00 73.44 105 ASN A O 1
ATOM 807 N N . PRO A 1 106 ? 11.771 1.314 20.099 1.00 68.19 106 PRO A N 1
ATOM 808 C CA . PRO A 1 106 ? 12.320 2.621 19.728 1.00 68.19 106 PRO A CA 1
ATOM 809 C C . PRO A 1 106 ? 13.625 2.510 18.930 1.00 68.19 106 PRO A C 1
ATOM 811 O O . PRO A 1 106 ? 14.014 3.448 18.234 1.00 68.19 106 PRO A O 1
ATOM 814 N N . SER A 1 107 ? 14.300 1.357 18.987 1.00 62.47 107 SER A N 1
ATOM 815 C CA . SER A 1 107 ? 15.433 1.072 18.110 1.00 62.47 107 SER A CA 1
ATOM 816 C C . SER A 1 107 ? 14.997 0.915 16.652 1.00 62.47 107 SER A C 1
ATOM 818 O O . SER A 1 107 ? 15.803 1.187 15.769 1.00 62.47 107 SER A O 1
ATOM 820 N N . GLU A 1 108 ? 13.738 0.530 16.400 1.00 66.62 108 GLU A N 1
ATOM 821 C CA . GLU A 1 108 ? 13.197 0.169 15.083 1.00 66.62 108 GLU A CA 1
ATOM 822 C C . GLU A 1 108 ? 12.173 1.120 14.497 1.00 66.62 108 GLU A C 1
ATOM 824 O O . GLU A 1 108 ? 12.236 1.459 13.309 1.00 66.62 108 GLU A O 1
ATOM 829 N N . VAL A 1 109 ? 11.260 1.581 15.331 1.00 71.25 109 VAL A N 1
ATOM 830 C CA . VAL A 1 109 ? 10.063 2.284 14.913 1.00 71.25 109 VAL A CA 1
ATOM 831 C C . VAL A 1 109 ? 10.064 3.653 15.570 1.00 71.25 109 VAL A C 1
ATOM 833 O O . VAL A 1 109 ? 10.038 3.775 16.792 1.00 71.25 109 VAL A O 1
ATOM 836 N N . SER A 1 110 ? 10.110 4.688 14.738 1.00 69.25 110 SER A N 1
ATOM 837 C CA . SER A 1 110 ? 10.059 6.083 15.176 1.00 69.25 110 SER A CA 1
ATOM 838 C C . SER A 1 110 ? 8.625 6.570 15.383 1.00 69.25 110 SER A C 1
ATOM 840 O O . SER A 1 110 ? 8.410 7.481 16.177 1.00 69.25 110 SER A O 1
ATOM 842 N N . ALA A 1 111 ? 7.649 5.958 14.707 1.00 73.50 111 ALA A N 1
ATOM 843 C CA . ALA A 1 111 ? 6.226 6.198 14.924 1.00 73.50 111 ALA A CA 1
ATOM 844 C C . ALA A 1 111 ? 5.368 5.043 14.402 1.00 73.50 111 ALA A C 1
ATOM 846 O O . ALA A 1 111 ? 5.733 4.379 13.428 1.00 73.50 111 ALA A O 1
ATOM 847 N N . ILE A 1 112 ? 4.200 4.858 15.014 1.00 79.25 112 ILE A N 1
ATOM 848 C CA . ILE A 1 112 ? 3.117 4.004 14.513 1.00 79.25 112 ILE A CA 1
ATOM 849 C C . ILE A 1 112 ? 1.923 4.916 14.245 1.00 79.25 112 ILE A C 1
ATOM 851 O O . ILE A 1 112 ? 1.566 5.737 15.092 1.00 79.25 112 ILE A O 1
ATOM 855 N N . PHE A 1 113 ? 1.326 4.804 13.065 1.00 84.50 113 PHE A N 1
ATOM 856 C CA . PHE A 1 113 ? 0.188 5.623 12.654 1.00 84.50 113 PHE A CA 1
ATOM 857 C C . PHE A 1 113 ? -0.758 4.826 11.758 1.00 84.50 113 PHE A C 1
ATOM 859 O O . PHE A 1 113 ? -0.371 3.800 11.197 1.00 84.50 113 PHE A O 1
ATOM 866 N N . THR A 1 114 ? -1.998 5.290 11.618 1.00 87.25 114 THR A N 1
ATOM 867 C CA . THR A 1 114 ? -2.961 4.709 10.678 1.00 87.25 114 THR A CA 1
ATOM 868 C C . THR A 1 114 ? -3.314 5.675 9.562 1.00 87.25 114 THR A C 1
ATOM 870 O O . THR A 1 114 ? -3.190 6.895 9.681 1.00 87.25 114 THR A O 1
ATOM 873 N N . ALA A 1 115 ? -3.762 5.119 8.442 1.00 90.19 115 ALA A N 1
ATOM 874 C CA . ALA A 1 115 ? -4.362 5.878 7.356 1.00 90.19 115 ALA A CA 1
ATOM 875 C C . ALA A 1 115 ? -5.569 5.115 6.788 1.00 90.19 115 ALA A C 1
ATO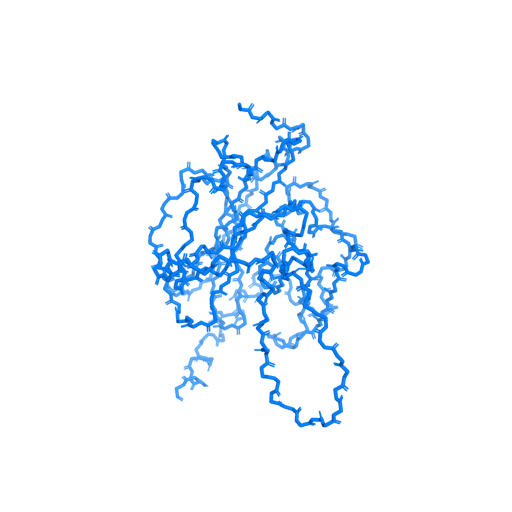M 877 O O . ALA A 1 115 ? -5.511 3.886 6.701 1.00 90.19 115 ALA A O 1
ATOM 878 N N . PRO A 1 116 ? -6.646 5.801 6.358 1.00 92.94 116 PRO A N 1
ATOM 879 C CA . PRO A 1 116 ? -7.729 5.152 5.624 1.00 92.94 116 PRO A CA 1
ATOM 880 C C . PRO A 1 116 ? -7.186 4.471 4.368 1.00 92.94 116 PRO A C 1
ATOM 882 O O . PRO A 1 116 ? -6.531 5.125 3.555 1.00 92.94 116 PRO A O 1
ATOM 885 N N . LEU A 1 117 ? -7.476 3.181 4.177 1.00 95.25 117 LEU A N 1
ATOM 886 C CA . LEU A 1 117 ? -6.980 2.430 3.015 1.00 95.25 117 LEU A CA 1
ATOM 887 C C . LEU A 1 117 ? -7.445 3.071 1.699 1.00 95.25 117 LEU A C 1
ATOM 889 O O . LEU A 1 117 ? -6.706 3.136 0.724 1.00 95.25 117 LEU A O 1
ATOM 893 N N . GLU A 1 118 ? -8.667 3.600 1.686 1.00 94.81 118 GLU A N 1
ATOM 894 C CA . GLU A 1 118 ? -9.250 4.248 0.512 1.00 94.81 118 GLU A CA 1
ATOM 895 C C . GLU A 1 118 ? -8.521 5.543 0.102 1.00 94.81 118 GLU A C 1
ATOM 897 O O . GLU A 1 118 ? -8.612 5.958 -1.054 1.00 94.81 118 GLU A O 1
ATOM 902 N N . ARG A 1 119 ? -7.754 6.169 1.013 1.00 94.12 119 ARG A N 1
ATOM 903 C CA . ARG A 1 119 ? -6.988 7.400 0.735 1.00 94.12 119 ARG A CA 1
ATOM 904 C C . ARG A 1 119 ? -5.993 7.203 -0.407 1.00 94.12 119 ARG A C 1
ATOM 906 O O . ARG A 1 119 ? -5.775 8.127 -1.182 1.00 94.12 119 ARG A O 1
ATOM 913 N N . PHE A 1 120 ? -5.443 5.998 -0.545 1.00 96.62 120 PHE A N 1
ATOM 914 C CA . PHE A 1 120 ? -4.447 5.664 -1.565 1.00 96.62 120 PHE A CA 1
ATOM 915 C C . PHE A 1 120 ? -5.025 5.562 -2.988 1.00 96.62 120 PHE A C 1
ATOM 917 O O . PHE A 1 120 ? -4.289 5.256 -3.917 1.00 96.62 120 PHE A O 1
ATOM 924 N N . LEU A 1 121 ? -6.320 5.834 -3.183 1.00 97.12 121 LEU A N 1
ATOM 925 C CA . LEU A 1 121 ? -6.973 5.900 -4.496 1.00 97.12 121 LEU A CA 1
ATOM 926 C C . LEU A 1 121 ? -7.302 7.333 -4.943 1.00 97.12 121 LEU A C 1
ATOM 928 O O . LEU A 1 121 ? -8.030 7.494 -5.923 1.00 97.12 121 LEU A O 1
ATOM 932 N N . SER A 1 122 ? -6.848 8.351 -4.204 1.00 94.56 122 SER A N 1
ATOM 933 C CA . SER A 1 122 ? -7.242 9.743 -4.435 1.00 94.56 122 SER A CA 1
ATOM 934 C C . SER A 1 122 ? -6.064 10.718 -4.478 1.00 94.56 122 SER A C 1
ATOM 936 O O . SER A 1 122 ? -5.294 10.809 -3.522 1.00 94.56 122 SER A O 1
ATOM 938 N N . SER A 1 123 ? -5.978 11.519 -5.540 1.00 92.19 123 SER A N 1
ATOM 939 C CA . SER A 1 123 ? -5.001 12.590 -5.745 1.00 92.19 123 SER A CA 1
ATOM 940 C C . SER A 1 123 ? -5.442 13.872 -5.043 1.00 92.19 123 SER A C 1
ATOM 942 O O . SER A 1 123 ? -5.844 14.854 -5.674 1.00 92.19 123 SER A O 1
ATOM 944 N N . ARG A 1 124 ? -5.420 13.862 -3.711 1.00 88.88 124 ARG A N 1
ATOM 945 C CA . ARG A 1 124 ? -5.765 15.044 -2.915 1.00 88.88 124 ARG A CA 1
ATOM 946 C C . ARG A 1 124 ? -4.706 16.144 -3.105 1.00 88.88 124 ARG A C 1
ATOM 948 O O . ARG A 1 124 ? -3.520 15.842 -2.953 1.00 88.88 124 ARG A O 1
ATOM 955 N N . PRO A 1 125 ? -5.100 17.398 -3.409 1.00 86.56 125 PRO A N 1
ATOM 956 C CA . PRO A 1 125 ? -4.161 18.515 -3.497 1.00 86.56 125 PRO A CA 1
ATOM 957 C C . PRO A 1 125 ? -3.320 18.628 -2.224 1.00 86.56 125 PRO A C 1
ATOM 959 O O . PRO A 1 125 ? -3.847 18.420 -1.135 1.00 86.56 125 PRO A O 1
ATOM 962 N N . GLU A 1 126 ? -2.025 18.917 -2.372 1.00 84.44 126 GLU A N 1
ATOM 963 C CA . GLU A 1 126 ? -1.042 19.048 -1.275 1.00 84.44 126 GLU A CA 1
ATOM 964 C C . GLU A 1 126 ? -0.758 17.764 -0.465 1.00 84.44 126 GLU A C 1
ATOM 966 O O . GLU A 1 126 ? 0.190 17.722 0.317 1.00 84.44 126 GLU A O 1
ATOM 971 N N . GLU A 1 127 ? -1.528 16.693 -0.674 1.00 89.50 127 GLU A N 1
ATOM 972 C CA . GLU A 1 127 ? -1.359 15.395 -0.011 1.00 89.50 127 GLU A CA 1
ATOM 973 C C . GLU A 1 127 ? -0.828 14.301 -0.943 1.00 89.50 127 GLU A C 1
ATOM 975 O O . GLU A 1 127 ? -0.396 13.259 -0.460 1.00 89.50 127 GLU A O 1
ATOM 980 N N . TYR A 1 128 ? -0.861 14.498 -2.260 1.00 95.12 128 TYR A N 1
ATOM 981 C CA . TYR A 1 128 ? -0.402 13.512 -3.234 1.00 95.12 128 TYR A CA 1
ATOM 982 C C . TYR A 1 128 ? 0.515 14.140 -4.280 1.00 95.12 128 TYR A C 1
ATOM 984 O O . TYR A 1 128 ? 0.183 15.162 -4.879 1.00 95.12 128 TYR A O 1
ATOM 992 N N . ASP A 1 129 ? 1.641 13.477 -4.527 1.00 95.75 129 ASP A N 1
ATOM 993 C CA . ASP A 1 129 ? 2.577 13.796 -5.599 1.00 95.75 129 ASP A CA 1
ATOM 994 C C . ASP A 1 129 ? 3.208 12.509 -6.160 1.00 95.75 129 ASP A C 1
ATOM 996 O O . ASP A 1 129 ? 3.084 11.415 -5.592 1.00 95.75 129 ASP A O 1
ATOM 1000 N N . TYR A 1 130 ? 3.894 12.618 -7.291 1.00 96.69 130 TYR A N 1
ATOM 1001 C CA . TYR A 1 130 ? 4.653 11.525 -7.877 1.00 96.69 130 TYR A CA 1
ATOM 1002 C C . TYR A 1 130 ? 5.902 12.030 -8.596 1.00 96.69 130 TYR A C 1
ATOM 1004 O O . TYR A 1 130 ? 5.973 13.158 -9.073 1.00 96.69 130 TYR A O 1
ATOM 1012 N N . PHE A 1 131 ? 6.882 11.147 -8.740 1.00 95.69 131 PHE A N 1
ATOM 1013 C CA . PHE A 1 131 ? 8.002 11.361 -9.647 1.00 95.69 131 PHE A CA 1
ATOM 1014 C C . PHE A 1 131 ? 8.323 10.070 -10.390 1.00 95.69 131 PHE A C 1
ATOM 1016 O O . PHE A 1 131 ? 8.109 8.972 -9.874 1.00 95.69 131 PHE A O 1
ATOM 1023 N N . ASP A 1 132 ? 8.858 10.201 -11.598 1.00 95.88 132 ASP A N 1
ATOM 1024 C CA . ASP A 1 132 ? 9.287 9.058 -12.393 1.00 95.88 132 ASP A CA 1
ATOM 1025 C C . ASP A 1 132 ? 10.809 8.885 -12.242 1.00 95.88 132 ASP A C 1
ATOM 1027 O O . ASP A 1 132 ? 11.578 9.846 -12.313 1.00 95.88 132 ASP A O 1
ATOM 1031 N N . MET A 1 133 ? 11.260 7.653 -11.995 1.00 92.31 133 MET A N 1
ATOM 1032 C CA . MET A 1 133 ? 12.680 7.309 -11.886 1.00 92.31 133 MET A CA 1
ATOM 1033 C C . MET A 1 133 ? 13.075 6.232 -12.891 1.00 92.31 133 MET A C 1
ATOM 1035 O O . MET A 1 133 ? 12.302 5.320 -13.171 1.00 92.31 133 MET A O 1
ATOM 1039 N N . SER A 1 134 ? 14.306 6.291 -13.399 1.00 90.75 134 SER A N 1
ATOM 1040 C CA . SER A 1 134 ? 14.830 5.239 -14.274 1.00 90.75 134 SER A CA 1
ATOM 1041 C C . SER A 1 134 ? 15.163 3.982 -13.466 1.00 90.75 134 SER A C 1
ATOM 1043 O O . SER A 1 134 ? 15.962 4.024 -12.524 1.00 90.75 134 SER A O 1
ATOM 1045 N N . TRP A 1 135 ? 14.544 2.856 -13.822 1.00 86.62 135 TRP A N 1
ATOM 1046 C CA . TRP A 1 135 ? 14.782 1.550 -13.210 1.00 86.62 135 TRP A CA 1
ATOM 1047 C C . TRP A 1 135 ? 14.385 0.415 -14.162 1.00 86.62 135 TRP A C 1
ATOM 1049 O O . TRP A 1 135 ? 13.457 0.555 -14.942 1.00 86.62 135 TRP A O 1
ATOM 1059 N N . MET A 1 136 ? 15.103 -0.713 -14.142 1.00 82.56 136 MET A N 1
ATOM 1060 C CA . MET A 1 136 ? 14.898 -1.829 -15.092 1.00 82.56 136 MET A CA 1
ATOM 1061 C C . MET A 1 136 ? 14.865 -1.403 -16.573 1.00 82.56 136 MET A C 1
ATOM 1063 O O . MET A 1 136 ? 14.150 -1.990 -17.375 1.00 82.56 136 MET A O 1
ATOM 1067 N N . MET A 1 137 ? 15.659 -0.389 -16.941 1.00 84.44 137 MET A N 1
ATOM 1068 C CA . MET A 1 137 ? 15.698 0.177 -18.298 1.00 84.44 137 MET A CA 1
ATOM 1069 C C . MET A 1 137 ? 14.394 0.855 -18.764 1.00 84.44 137 MET A C 1
ATOM 1071 O O . MET A 1 137 ? 14.273 1.145 -19.950 1.00 84.44 137 MET A O 1
ATOM 1075 N N . SER A 1 138 ? 13.460 1.152 -17.858 1.00 88.50 138 SER A N 1
ATOM 1076 C CA . SER A 1 138 ? 12.253 1.937 -18.142 1.00 88.50 138 SER A CA 1
ATOM 1077 C C . SER A 1 138 ? 12.004 2.994 -17.064 1.00 88.50 138 SER A C 1
ATOM 1079 O O . SER A 1 138 ? 12.596 2.958 -15.977 1.00 88.50 138 SER A O 1
ATOM 1081 N N . SER A 1 139 ? 11.109 3.941 -17.322 1.00 93.25 139 SER A N 1
ATOM 1082 C CA . SER A 1 139 ? 10.625 4.829 -16.263 1.00 93.25 139 SER A CA 1
ATOM 1083 C C . SER A 1 139 ? 9.711 4.058 -15.316 1.00 93.25 139 SER A C 1
ATOM 1085 O O . SER A 1 139 ? 8.913 3.218 -15.731 1.00 93.25 139 SER A O 1
ATOM 1087 N N . HIS A 1 140 ? 9.843 4.331 -14.025 1.00 92.75 140 HIS A N 1
ATOM 1088 C CA . HIS A 1 140 ? 9.009 3.777 -12.972 1.00 92.75 140 HIS A CA 1
ATOM 1089 C C . HIS A 1 140 ? 8.430 4.901 -12.141 1.00 92.75 140 HIS A C 1
ATOM 1091 O O . HIS A 1 140 ? 9.173 5.715 -11.586 1.00 92.75 140 HIS A O 1
ATOM 1097 N N . ARG A 1 141 ? 7.105 4.910 -12.032 1.00 96.06 141 ARG A N 1
ATOM 1098 C CA . ARG A 1 141 ? 6.393 5.889 -11.232 1.00 96.06 141 ARG A CA 1
ATOM 1099 C C . ARG A 1 141 ? 6.516 5.577 -9.754 1.00 96.06 141 ARG A C 1
ATOM 1101 O O . ARG A 1 141 ? 6.217 4.472 -9.301 1.00 96.06 141 ARG A O 1
ATOM 1108 N N . VAL A 1 142 ? 6.936 6.581 -8.999 1.00 94.94 142 VAL A N 1
ATOM 1109 C CA . VAL A 1 142 ? 7.007 6.555 -7.545 1.00 94.94 142 VAL A CA 1
ATOM 1110 C C . VAL A 1 142 ? 5.963 7.510 -6.994 1.00 94.94 142 VAL A C 1
ATOM 1112 O O . VAL A 1 142 ? 6.074 8.722 -7.146 1.00 94.94 142 VAL A O 1
ATOM 1115 N N . HIS A 1 143 ? 4.960 6.948 -6.326 1.00 96.50 143 HIS A N 1
ATOM 1116 C CA . HIS A 1 143 ? 3.911 7.707 -5.651 1.00 96.50 143 HIS A CA 1
ATOM 1117 C C . HIS A 1 143 ? 4.358 8.152 -4.262 1.00 96.50 143 HIS A C 1
ATOM 1119 O O . HIS A 1 143 ? 5.086 7.420 -3.579 1.00 96.50 143 HIS A O 1
ATOM 1125 N N . ARG A 1 144 ? 3.883 9.323 -3.837 1.00 95.38 144 ARG A N 1
ATOM 1126 C CA . ARG A 1 144 ? 4.132 9.922 -2.527 1.00 95.38 144 ARG A CA 1
ATOM 1127 C C . ARG A 1 144 ? 2.825 10.487 -1.968 1.00 95.38 144 ARG A C 1
ATOM 1129 O O . ARG A 1 144 ? 2.207 11.346 -2.584 1.00 95.38 144 ARG A O 1
ATOM 1136 N N . PHE A 1 145 ? 2.424 9.988 -0.803 1.00 94.06 145 PHE A N 1
ATOM 1137 C CA . PHE A 1 145 ? 1.271 10.458 -0.040 1.00 94.06 145 PHE A CA 1
ATOM 1138 C C . PHE A 1 145 ? 1.754 11.135 1.235 1.00 94.06 145 PHE A C 1
ATOM 1140 O O . PHE A 1 145 ? 2.313 10.484 2.120 1.00 94.06 145 PHE A O 1
ATOM 1147 N N . GLU A 1 146 ? 1.534 12.434 1.335 1.00 90.94 146 GLU A N 1
ATOM 1148 C CA . GLU A 1 146 ? 1.881 13.226 2.501 1.00 90.94 146 GLU A CA 1
ATOM 1149 C C . GLU A 1 146 ? 0.821 13.122 3.590 1.00 90.94 146 GLU A C 1
ATOM 1151 O O . GLU A 1 146 ? -0.299 12.655 3.379 1.00 90.94 146 GLU A O 1
ATOM 1156 N N . ARG A 1 147 ? 1.193 13.587 4.785 1.00 86.56 147 ARG A N 1
ATOM 1157 C CA . ARG A 1 147 ? 0.268 13.781 5.905 1.00 86.56 147 ARG A CA 1
ATOM 1158 C C . ARG A 1 147 ? -0.472 12.508 6.343 1.00 86.56 147 ARG A C 1
ATOM 1160 O O . ARG A 1 147 ? -1.509 12.584 7.001 1.00 86.56 147 ARG A O 1
ATOM 1167 N N . CYS A 1 148 ? 0.057 11.318 6.055 1.00 86.88 148 CYS A N 1
ATOM 1168 C CA . CYS A 1 148 ? -0.540 10.079 6.543 1.00 86.88 148 CYS A CA 1
ATOM 1169 C C . CYS A 1 148 ? -0.447 10.028 8.075 1.00 86.88 148 CYS A C 1
ATOM 1171 O O . CYS A 1 148 ? 0.592 10.337 8.658 1.00 86.88 148 CYS A O 1
ATOM 1173 N N . GLY A 1 149 ? -1.548 9.680 8.739 1.00 79.94 149 GLY A N 1
ATOM 1174 C CA . GLY A 1 149 ? -1.648 9.756 10.197 1.00 79.94 149 GLY A CA 1
ATOM 1175 C C . GLY A 1 149 ? -1.853 11.165 10.761 1.00 79.94 149 GLY A C 1
ATOM 1176 O O . GLY A 1 149 ? -1.983 11.275 11.972 1.00 79.94 149 GLY A O 1
ATOM 1177 N N . ALA A 1 150 ? -1.938 12.221 9.932 1.00 75.06 150 ALA A N 1
ATOM 1178 C CA . ALA A 1 150 ? -2.202 13.581 10.416 1.00 75.06 150 ALA A CA 1
ATOM 1179 C C . ALA A 1 150 ? -3.562 13.704 11.123 1.00 75.06 150 ALA A C 1
ATOM 1181 O O . ALA A 1 150 ? -3.697 14.431 12.103 1.00 75.06 150 ALA A O 1
ATOM 1182 N N . ASP A 1 151 ? -4.546 12.959 10.620 1.00 62.22 151 ASP A N 1
ATOM 1183 C CA . ASP A 1 151 ? -5.924 12.972 11.112 1.00 62.22 151 ASP A CA 1
ATOM 1184 C C . ASP A 1 151 ? -6.160 11.934 12.231 1.00 62.22 151 ASP A C 1
ATOM 1186 O O . ASP A 1 151 ? -7.174 12.006 12.914 1.00 62.22 151 ASP A O 1
ATOM 1190 N N . ASN A 1 152 ? -5.229 10.981 12.417 1.00 58.69 152 ASN A N 1
ATOM 1191 C CA . ASN A 1 152 ? -5.341 9.810 13.302 1.00 58.69 152 ASN A CA 1
ATOM 1192 C C . ASN A 1 152 ? -3.968 9.458 13.924 1.00 58.69 152 ASN A C 1
ATOM 1194 O O . ASN A 1 152 ? -3.376 8.410 13.639 1.00 58.69 152 ASN A O 1
ATOM 1198 N N . PHE A 1 153 ? -3.414 10.366 14.732 1.00 54.22 153 PHE A N 1
ATOM 1199 C CA . PHE A 1 153 ? -2.114 10.171 15.386 1.00 54.22 153 PHE A CA 1
ATOM 1200 C C . PHE A 1 153 ? -2.176 9.068 16.430 1.00 54.22 153 PHE A C 1
ATOM 1202 O O . PHE A 1 153 ? -2.858 9.253 17.425 1.00 54.22 153 PHE A O 1
ATOM 1209 N N . LEU A 1 154 ? -1.432 7.972 16.239 1.00 54.41 154 LEU A N 1
ATOM 1210 C CA . LEU A 1 154 ? -1.422 6.862 17.191 1.00 54.41 154 LEU A CA 1
ATOM 1211 C C . LEU A 1 154 ? -0.264 6.914 18.190 1.00 54.41 154 LEU A C 1
ATOM 1213 O O . LEU A 1 154 ? -0.517 6.918 19.381 1.00 54.41 154 LEU A O 1
ATOM 1217 N N . LEU A 1 155 ? 1.011 6.977 17.801 1.00 50.44 155 LEU A N 1
ATOM 1218 C CA . LEU A 1 155 ? 2.088 6.934 18.807 1.00 50.44 155 LEU A CA 1
ATOM 1219 C C . LEU A 1 155 ? 3.355 7.677 18.360 1.00 50.44 155 LEU A C 1
ATOM 1221 O O . LEU A 1 155 ? 3.915 7.380 17.302 1.00 50.44 155 LEU A O 1
ATOM 1225 N N . THR A 1 156 ? 3.867 8.564 19.219 1.00 47.38 156 THR A N 1
ATOM 1226 C CA . THR A 1 156 ? 5.301 8.888 19.312 1.00 47.38 156 THR A CA 1
ATOM 1227 C C . THR A 1 156 ? 5.899 8.082 20.474 1.00 47.38 156 THR A C 1
ATOM 1229 O O . THR A 1 156 ? 5.234 7.913 21.498 1.00 47.38 156 THR A O 1
ATOM 1232 N N . PRO A 1 157 ? 7.117 7.519 20.358 1.00 39.19 157 PRO A N 1
ATOM 1233 C CA . PRO A 1 157 ? 7.719 6.771 21.455 1.00 39.19 157 PRO A CA 1
ATOM 1234 C C . PRO A 1 157 ? 7.890 7.680 22.677 1.00 39.19 157 PRO A C 1
ATOM 1236 O O . PRO A 1 157 ? 8.511 8.742 22.592 1.00 39.19 157 PRO A O 1
ATOM 1239 N N . ALA A 1 158 ? 7.3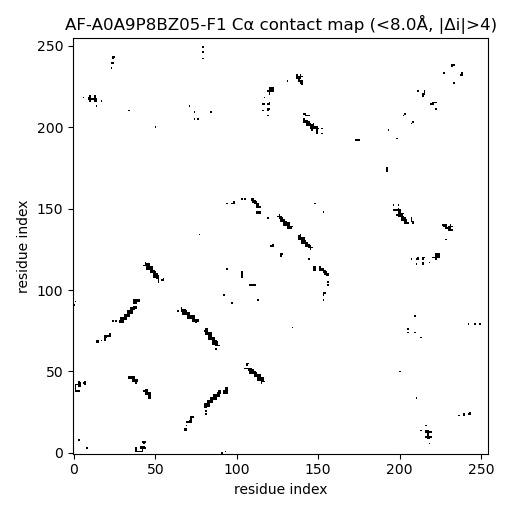54 7.251 23.822 1.00 38.88 158 ALA A N 1
ATOM 1240 C CA . ALA A 1 158 ? 7.629 7.881 25.104 1.00 38.88 158 ALA A CA 1
ATOM 1241 C C . ALA A 1 158 ? 9.143 7.834 25.368 1.00 38.88 158 ALA A C 1
ATOM 1243 O O . ALA A 1 158 ? 9.759 6.766 25.303 1.00 38.88 158 ALA A O 1
ATOM 1244 N N . ARG A 1 159 ? 9.769 8.975 25.679 1.00 33.91 159 ARG A N 1
ATOM 1245 C CA . ARG A 1 159 ? 11.104 8.941 26.293 1.00 33.91 159 ARG A CA 1
ATOM 1246 C C . ARG A 1 159 ? 10.996 8.252 27.666 1.00 33.91 159 ARG A C 1
ATOM 1248 O O . ARG A 1 159 ? 9.987 8.439 28.346 1.00 33.91 159 ARG A O 1
ATOM 1255 N N . PRO A 1 160 ? 12.009 7.477 28.098 1.00 30.91 160 PRO A N 1
ATOM 1256 C CA . PRO A 1 160 ? 12.008 6.871 29.422 1.00 30.91 160 PRO A CA 1
ATOM 1257 C C . PRO A 1 160 ? 11.973 7.957 30.503 1.00 30.91 160 PRO A C 1
ATOM 1259 O O . PRO A 1 160 ? 12.708 8.945 30.439 1.00 30.91 160 PRO A O 1
ATOM 1262 N N . ILE A 1 161 ? 11.113 7.747 31.498 1.00 33.16 161 ILE A N 1
ATOM 1263 C CA . ILE A 1 161 ? 10.948 8.565 32.703 1.00 33.16 161 ILE A CA 1
ATOM 1264 C C . ILE A 1 161 ? 12.217 8.411 33.559 1.00 33.16 161 ILE A C 1
ATOM 1266 O O . ILE A 1 161 ? 12.251 7.657 34.521 1.00 33.16 161 ILE A O 1
ATOM 1270 N N . SER A 1 162 ? 13.316 9.048 33.167 1.00 31.61 162 SER A N 1
ATOM 1271 C CA . SER A 1 162 ? 14.535 9.119 33.979 1.00 31.61 162 SER A CA 1
ATOM 1272 C C . SER A 1 162 ? 15.267 10.433 33.730 1.00 31.61 162 SER A C 1
ATOM 1274 O O . SER A 1 162 ? 16.438 10.460 33.366 1.00 31.61 162 SER A O 1
ATOM 1276 N N . ALA A 1 163 ? 14.543 11.531 33.912 1.00 32.09 163 ALA A N 1
ATOM 1277 C CA . ALA A 1 163 ? 15.104 12.846 34.200 1.00 32.09 163 ALA A CA 1
ATOM 1278 C C . ALA A 1 163 ? 14.037 13.680 34.931 1.00 32.09 163 ALA A C 1
ATOM 1280 O O . ALA A 1 163 ? 13.671 14.764 34.497 1.00 32.09 163 ALA A O 1
ATOM 1281 N N . MET A 1 164 ? 13.472 13.133 36.015 1.00 30.69 164 MET A N 1
ATOM 1282 C CA . MET A 1 164 ? 12.728 13.937 36.985 1.00 30.69 164 MET A CA 1
ATOM 1283 C C . MET A 1 164 ? 13.741 14.647 37.883 1.00 30.69 164 MET A C 1
ATOM 1285 O O . MET A 1 164 ? 14.203 14.089 38.874 1.00 30.69 164 MET A O 1
ATOM 1289 N N . VAL A 1 165 ? 14.083 15.880 37.526 1.00 31.30 165 VAL A N 1
ATOM 1290 C CA . VAL A 1 165 ? 14.281 16.922 38.533 1.00 31.30 165 VAL A CA 1
ATOM 1291 C C . VAL A 1 165 ? 13.041 17.806 38.415 1.00 31.30 165 VAL A C 1
ATOM 1293 O O . VAL A 1 165 ? 12.776 18.287 37.313 1.00 31.30 165 VAL A O 1
ATOM 1296 N N . PRO A 1 166 ? 12.225 17.957 39.470 1.00 32.16 166 PRO A N 1
ATOM 1297 C CA . PRO A 1 166 ? 11.114 18.888 39.429 1.00 32.16 166 PRO A CA 1
ATOM 1298 C C . PRO A 1 166 ? 11.700 20.291 39.592 1.00 32.16 166 PRO A C 1
ATOM 1300 O O . PRO A 1 166 ? 12.167 20.631 40.676 1.00 32.16 166 PRO A O 1
ATOM 1303 N N . ASP A 1 167 ? 11.719 21.073 38.517 1.00 29.91 167 ASP A N 1
ATOM 1304 C CA . ASP A 1 167 ? 11.809 22.525 38.642 1.00 29.91 167 ASP A CA 1
ATOM 1305 C C . ASP A 1 167 ? 10.397 23.076 38.447 1.00 29.91 167 ASP A C 1
ATOM 1307 O O . ASP A 1 167 ? 9.742 22.838 37.427 1.00 29.91 167 ASP A O 1
ATOM 1311 N N . GLU A 1 168 ? 9.877 23.682 39.508 1.00 36.38 168 GLU A N 1
ATOM 1312 C CA . GLU A 1 168 ? 8.550 24.274 39.543 1.00 36.38 168 GLU A CA 1
ATOM 1313 C C . GLU A 1 168 ? 8.567 25.566 38.730 1.00 36.38 168 GLU A C 1
ATOM 1315 O O . GLU A 1 168 ? 9.111 26.577 39.166 1.00 36.38 168 GLU A O 1
ATOM 1320 N N . GLY A 1 169 ? 7.935 25.555 37.561 1.00 31.48 169 GLY A N 1
ATOM 1321 C CA . GLY A 1 169 ? 7.686 26.792 36.839 1.00 31.48 169 GLY A CA 1
ATOM 1322 C C . GLY A 1 169 ? 7.606 26.614 35.337 1.00 31.48 169 GLY A C 1
ATOM 1323 O O . GLY A 1 169 ? 8.610 26.478 34.656 1.00 31.48 169 GLY A O 1
ATOM 1324 N N . ASP A 1 170 ? 6.384 26.763 34.854 1.00 26.28 170 ASP A N 1
ATOM 1325 C CA . ASP A 1 170 ? 6.039 27.180 33.503 1.00 26.28 170 ASP A CA 1
ATOM 1326 C C . ASP A 1 170 ? 5.888 26.120 32.392 1.00 26.28 170 ASP A C 1
ATOM 1328 O O . ASP A 1 170 ? 6.660 25.194 32.153 1.00 26.28 170 ASP A O 1
ATOM 1332 N N . THR A 1 171 ? 4.758 26.322 31.736 1.00 33.38 171 THR A N 1
ATOM 1333 C CA . THR A 1 171 ? 4.098 25.657 30.626 1.00 33.38 171 THR A CA 1
ATOM 1334 C C . THR A 1 171 ? 4.926 25.675 29.329 1.00 33.38 171 THR A C 1
ATOM 1336 O O . THR A 1 171 ? 5.618 26.641 29.043 1.00 33.38 171 THR A O 1
ATOM 1339 N N . SER A 1 172 ? 4.732 24.653 28.476 1.00 31.56 172 SER A N 1
ATOM 1340 C CA . SER A 1 172 ? 5.190 24.556 27.069 1.00 31.56 172 SER A CA 1
ATOM 1341 C C . SER A 1 172 ? 6.661 24.165 26.824 1.00 31.56 172 SER A C 1
ATOM 1343 O O . SER A 1 172 ? 7.508 24.995 26.502 1.00 31.56 172 SER A O 1
ATOM 1345 N N . THR A 1 173 ? 6.959 22.860 26.823 1.00 25.91 173 THR A N 1
ATOM 1346 C CA . THR A 1 173 ? 8.232 22.333 26.295 1.00 25.91 173 THR A CA 1
ATOM 1347 C C . THR A 1 173 ? 8.117 22.018 24.798 1.00 25.91 173 THR A C 1
ATOM 1349 O O . THR A 1 173 ? 7.744 20.915 24.400 1.00 25.91 173 THR A O 1
ATOM 1352 N N . SER A 1 174 ? 8.453 22.995 23.958 1.00 27.16 174 SER A N 1
ATOM 1353 C CA . SER A 1 174 ? 8.591 22.839 22.505 1.00 27.16 174 SER A CA 1
ATOM 1354 C C . SER A 1 174 ? 9.913 22.129 22.179 1.00 27.16 174 SER A C 1
ATOM 1356 O O . SER A 1 174 ? 10.988 22.657 22.456 1.00 27.16 174 SER A O 1
ATOM 1358 N N . LEU A 1 175 ? 9.859 20.926 21.599 1.00 31.95 175 LEU A N 1
ATOM 1359 C CA . LEU A 1 175 ? 11.047 20.168 21.181 1.00 31.95 175 LEU A CA 1
ATOM 1360 C C . LEU A 1 175 ? 11.428 20.524 19.737 1.00 31.95 175 LEU A C 1
ATOM 1362 O O . LEU A 1 175 ? 10.760 20.109 18.792 1.00 31.95 175 LEU A O 1
ATOM 1366 N N . SER A 1 176 ? 12.525 21.260 19.558 1.00 24.55 176 SER A N 1
ATOM 1367 C CA . SER A 1 176 ? 13.158 21.480 18.255 1.00 24.55 176 SER A CA 1
ATOM 1368 C C . SER A 1 176 ? 14.133 20.339 17.931 1.00 24.55 176 SER A C 1
ATOM 1370 O O . SER A 1 176 ? 14.952 19.933 18.754 1.00 24.55 176 SER A O 1
ATOM 1372 N N . TYR A 1 177 ? 14.042 19.800 16.715 1.00 30.22 177 TYR A N 1
ATOM 1373 C CA . TYR A 1 177 ? 15.037 18.894 16.134 1.00 30.22 177 TYR A CA 1
ATOM 1374 C C . TYR A 1 177 ? 15.486 19.499 14.806 1.00 30.22 177 TYR A C 1
ATOM 1376 O O . TYR A 1 177 ? 14.682 19.639 13.884 1.00 30.22 177 TYR A O 1
ATOM 1384 N N . SER A 1 178 ? 16.759 19.873 14.713 1.00 22.81 178 SER A N 1
ATOM 1385 C CA . SER A 1 178 ? 17.376 20.351 13.479 1.00 22.81 178 SER A CA 1
ATOM 1386 C C . SER A 1 178 ? 17.776 19.171 12.591 1.00 22.81 178 SER A C 1
ATOM 1388 O O . SER A 1 178 ? 18.361 18.189 13.046 1.00 22.81 178 SER A O 1
ATOM 1390 N N . TYR A 1 179 ? 17.447 19.272 11.305 1.00 26.08 179 TYR A N 1
ATOM 1391 C CA . TYR A 1 179 ? 18.072 18.475 10.255 1.00 26.08 179 TYR A CA 1
ATOM 1392 C C . TYR A 1 179 ? 19.293 19.249 9.760 1.00 26.08 179 TYR A C 1
ATOM 1394 O O . TYR A 1 179 ? 19.152 20.387 9.315 1.00 26.08 179 TYR A O 1
ATOM 1402 N N . SER A 1 180 ? 20.476 18.641 9.819 1.00 24.08 180 SER A N 1
ATOM 1403 C CA . SER A 1 180 ? 21.628 19.130 9.064 1.00 24.08 180 SER A CA 1
ATOM 1404 C C . SER A 1 180 ? 21.381 18.824 7.588 1.00 24.08 180 SER A C 1
ATOM 1406 O O . SER A 1 180 ? 21.484 17.675 7.163 1.00 24.08 180 SER A O 1
ATOM 1408 N N . ASN A 1 181 ? 20.997 19.845 6.825 1.00 30.30 181 ASN A N 1
ATOM 1409 C CA . ASN A 1 181 ? 21.206 19.849 5.384 1.00 30.30 181 ASN A CA 1
A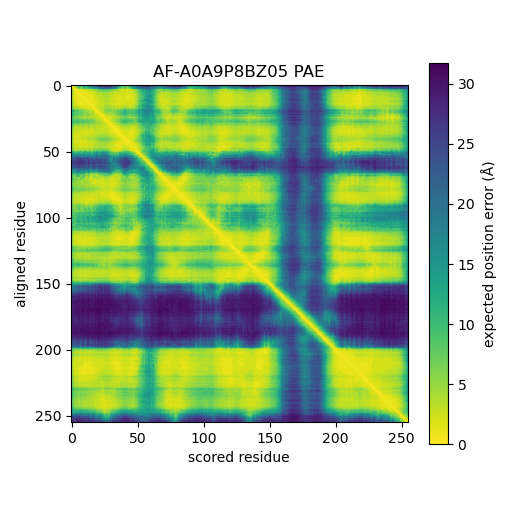TOM 1410 C C . ASN A 1 181 ? 22.686 20.175 5.164 1.00 30.30 181 ASN A C 1
ATOM 1412 O O . ASN A 1 181 ? 23.099 21.306 5.405 1.00 30.30 181 ASN A O 1
ATOM 1416 N N . ASP A 1 182 ? 23.475 19.198 4.718 1.00 27.69 182 ASP A N 1
ATOM 1417 C CA . ASP A 1 182 ? 24.753 19.489 4.068 1.00 27.69 182 ASP A CA 1
ATOM 1418 C C . ASP A 1 182 ? 24.435 20.145 2.721 1.00 27.69 182 ASP A C 1
ATOM 1420 O O . ASP A 1 182 ? 24.114 19.489 1.728 1.00 27.69 182 ASP A O 1
ATOM 1424 N N . GLY A 1 183 ? 24.432 21.470 2.733 1.00 29.92 183 GLY A N 1
ATOM 1425 C CA . GLY A 1 183 ? 24.179 22.320 1.586 1.00 29.92 183 GLY A CA 1
ATOM 1426 C C . GLY A 1 183 ? 24.326 23.761 2.032 1.00 29.92 183 GLY A C 1
ATOM 1427 O O . GLY A 1 183 ? 23.388 24.333 2.580 1.00 29.92 183 GLY A O 1
ATOM 1428 N N . ASP A 1 184 ? 25.526 24.303 1.841 1.00 34.12 184 ASP A N 1
ATOM 1429 C CA . ASP A 1 184 ? 25.875 25.687 2.135 1.00 34.12 184 ASP A CA 1
ATOM 1430 C C . ASP A 1 184 ? 24.834 26.645 1.540 1.00 34.12 184 ASP A C 1
ATOM 1432 O O . ASP A 1 184 ? 24.713 26.770 0.320 1.00 34.12 184 ASP A O 1
ATOM 1436 N N . ASN A 1 185 ? 24.078 27.329 2.400 1.00 32.94 185 ASN A N 1
ATOM 1437 C CA . ASN A 1 185 ? 23.464 28.599 2.042 1.00 32.94 185 ASN A CA 1
ATOM 1438 C C . ASN A 1 185 ? 23.189 29.427 3.303 1.00 32.94 185 ASN A C 1
ATOM 1440 O O . ASN A 1 185 ? 22.347 29.086 4.135 1.00 32.94 185 ASN A O 1
ATOM 1444 N N . GLU A 1 186 ? 23.944 30.513 3.440 1.00 33.41 186 GLU A N 1
ATOM 1445 C CA . GLU A 1 186 ? 23.787 31.530 4.474 1.00 33.41 186 GLU A CA 1
ATOM 1446 C C . GLU A 1 186 ? 22.509 32.350 4.228 1.00 33.41 186 GLU A C 1
ATOM 1448 O O . GLU A 1 186 ? 22.307 32.891 3.141 1.00 33.41 186 GLU A O 1
ATOM 1453 N N . GLY A 1 187 ? 21.659 32.474 5.254 1.00 30.53 187 GLY A N 1
ATOM 1454 C CA . GLY A 1 187 ? 20.497 33.372 5.260 1.00 30.53 187 GLY A CA 1
ATOM 1455 C C . GLY A 1 187 ? 19.252 32.737 5.876 1.00 30.53 187 GLY A C 1
ATOM 1456 O O . GLY A 1 187 ? 18.404 32.209 5.164 1.00 30.53 187 GLY A O 1
ATOM 1457 N N . GLY A 1 188 ? 19.135 32.772 7.205 1.00 29.25 188 GLY A N 1
ATOM 1458 C CA . GLY A 1 188 ? 17.967 32.238 7.914 1.00 29.25 188 GLY A CA 1
ATOM 1459 C C . GLY A 1 188 ? 16.805 33.235 8.020 1.00 29.25 188 GLY A C 1
ATOM 1460 O O . GLY A 1 188 ? 17.043 34.431 8.200 1.00 29.25 188 GLY A O 1
ATOM 1461 N N . PRO A 1 189 ? 15.556 32.741 8.020 1.00 33.62 189 PRO A N 1
ATOM 1462 C CA . PRO A 1 189 ? 14.476 33.311 8.804 1.00 33.62 189 PRO A CA 1
ATOM 1463 C C . PRO A 1 189 ? 14.067 32.366 9.949 1.00 33.62 189 PRO A C 1
ATOM 1465 O O . PRO A 1 189 ? 14.366 31.173 9.955 1.00 33.62 189 PRO A O 1
ATOM 1468 N N . GLU A 1 190 ? 13.419 32.957 10.945 1.00 33.22 190 GLU A N 1
ATOM 1469 C CA . GLU A 1 190 ? 13.036 32.402 12.245 1.00 33.22 190 GLU A CA 1
ATOM 1470 C C . GLU A 1 190 ? 12.319 31.037 12.158 1.00 33.22 190 GLU A C 1
ATOM 1472 O O . GLU A 1 190 ? 11.354 30.852 11.418 1.00 33.22 190 GLU A O 1
ATOM 1477 N N . THR A 1 191 ? 12.798 30.059 12.933 1.00 35.62 191 THR A N 1
ATOM 1478 C CA . THR A 1 191 ? 12.266 28.692 12.995 1.00 35.62 191 THR A CA 1
ATOM 1479 C C . THR A 1 191 ? 11.002 28.626 13.858 1.00 35.62 191 THR A C 1
ATOM 1481 O O . THR A 1 191 ? 11.073 28.461 15.076 1.00 35.62 191 THR A O 1
ATOM 1484 N N . GLU A 1 192 ? 9.825 28.687 13.232 1.00 33.09 192 GLU A N 1
ATOM 1485 C CA . GLU A 1 192 ? 8.578 28.242 13.865 1.00 33.09 192 GLU A CA 1
ATOM 1486 C C . GLU A 1 192 ? 8.645 26.727 14.142 1.00 33.09 192 GLU A C 1
ATOM 1488 O O . GLU A 1 192 ? 8.842 25.907 13.240 1.00 33.09 192 GLU A O 1
ATOM 1493 N N . VAL A 1 193 ? 8.493 26.332 15.409 1.00 38.97 193 VAL A N 1
ATOM 1494 C CA . VAL A 1 193 ? 8.472 24.922 15.827 1.00 38.97 193 VAL A CA 1
ATOM 1495 C C . VAL A 1 193 ? 7.116 24.319 15.451 1.00 38.97 193 VAL A C 1
ATOM 1497 O O . VAL A 1 193 ? 6.165 24.353 16.229 1.00 38.97 193 VAL A O 1
ATOM 1500 N N . VAL A 1 194 ? 7.004 23.781 14.235 1.00 40.94 194 VAL A N 1
ATOM 1501 C CA . VAL A 1 194 ? 5.792 23.079 13.793 1.00 40.94 194 VAL A CA 1
ATOM 1502 C C . VAL A 1 194 ? 5.769 21.684 14.413 1.00 40.94 194 VAL A C 1
ATOM 1504 O O . VAL A 1 194 ? 6.583 20.820 14.080 1.00 40.94 194 VAL A O 1
ATOM 1507 N N . ASP A 1 195 ? 4.820 21.462 15.319 1.00 45.69 195 ASP A N 1
ATOM 1508 C CA . ASP A 1 195 ? 4.567 20.162 15.929 1.00 45.69 195 ASP A CA 1
ATOM 1509 C C . ASP A 1 195 ? 4.292 19.121 14.829 1.00 45.69 195 ASP A C 1
ATOM 1511 O O . ASP A 1 195 ? 3.281 19.189 14.123 1.00 45.69 195 ASP A O 1
ATOM 1515 N N . ARG A 1 196 ? 5.205 18.155 14.637 1.00 47.12 196 ARG A N 1
ATOM 1516 C CA . ARG A 1 196 ? 5.047 17.096 13.621 1.00 47.12 196 ARG A CA 1
ATOM 1517 C C . ARG A 1 196 ? 3.770 16.284 13.846 1.00 47.12 196 ARG A C 1
ATOM 1519 O O . ARG A 1 196 ? 3.249 15.733 12.876 1.00 47.12 196 ARG A O 1
ATOM 1526 N N . ALA A 1 197 ? 3.221 16.303 15.068 1.00 47.94 197 ALA A N 1
ATOM 1527 C CA . ALA A 1 197 ? 1.894 15.792 15.406 1.00 47.94 197 ALA A CA 1
ATOM 1528 C C . ALA A 1 197 ? 0.727 16.523 14.699 1.00 47.94 197 ALA A C 1
ATOM 1530 O O . ALA A 1 197 ? -0.429 16.170 14.881 1.00 47.94 197 ALA A O 1
ATOM 1531 N N . LYS A 1 198 ? 0.992 17.544 13.876 1.00 52.59 198 LYS A N 1
ATOM 1532 C CA . LYS A 1 198 ? 0.013 18.183 12.975 1.00 52.59 198 LYS A CA 1
ATOM 1533 C C . LYS A 1 198 ? 0.359 18.027 11.489 1.00 52.59 198 LYS A C 1
ATOM 1535 O O . LYS A 1 198 ? -0.424 18.427 10.624 1.00 52.59 198 LYS A O 1
ATOM 1540 N N . VAL A 1 199 ? 1.522 17.450 11.174 1.00 71.38 199 VAL A N 1
ATOM 1541 C CA . VAL A 1 199 ? 2.075 17.369 9.809 1.00 71.38 199 VAL A CA 1
ATOM 1542 C C . VAL A 1 199 ? 1.928 15.967 9.208 1.00 71.38 199 VAL A C 1
ATOM 1544 O O . VAL A 1 199 ? 1.829 15.840 7.994 1.00 71.38 199 VAL A O 1
ATOM 1547 N N . GLY A 1 200 ? 1.822 14.923 10.038 1.00 79.44 200 GLY A N 1
ATOM 1548 C CA . GLY A 1 200 ? 1.715 13.528 9.592 1.00 79.44 200 GLY A CA 1
ATOM 1549 C C . GLY A 1 200 ? 3.020 12.993 8.990 1.00 79.44 200 GLY A C 1
ATOM 1550 O O . GLY A 1 200 ? 4.079 13.608 9.114 1.00 79.44 200 GLY A O 1
ATOM 1551 N N . TRP A 1 201 ? 2.947 11.823 8.356 1.00 85.88 201 TRP A N 1
ATOM 1552 C CA . TRP A 1 201 ? 4.094 11.104 7.802 1.00 85.88 201 TRP A CA 1
ATOM 1553 C C . TRP A 1 201 ? 3.956 10.882 6.292 1.00 85.88 201 TRP A C 1
ATOM 1555 O O . TRP A 1 201 ? 2.858 10.583 5.819 1.00 85.88 201 TRP A O 1
ATOM 1565 N N . PRO A 1 202 ? 5.054 10.977 5.526 1.00 89.38 202 PRO A N 1
ATOM 1566 C CA . PRO A 1 202 ? 5.043 10.630 4.115 1.00 89.38 202 PRO A CA 1
ATOM 1567 C C . PRO A 1 202 ? 5.042 9.106 3.930 1.00 89.38 202 PRO A C 1
ATOM 1569 O O . PRO A 1 202 ? 5.835 8.386 4.540 1.00 89.38 202 PRO A O 1
ATOM 1572 N N . VAL A 1 203 ? 4.202 8.611 3.027 1.00 91.44 203 VAL A N 1
ATOM 1573 C CA . VAL A 1 203 ? 4.161 7.213 2.582 1.00 91.44 203 VAL A CA 1
ATOM 1574 C C . VAL A 1 203 ? 4.461 7.191 1.091 1.00 91.44 203 VAL A C 1
ATOM 1576 O O . VAL A 1 203 ? 3.702 7.730 0.293 1.00 91.44 203 VAL A O 1
ATOM 1579 N N . TYR A 1 204 ? 5.581 6.587 0.696 1.00 93.00 204 TYR A N 1
ATOM 1580 C CA . TYR A 1 204 ? 6.055 6.647 -0.688 1.00 93.00 204 TYR A CA 1
ATOM 1581 C C . TYR A 1 204 ? 6.769 5.367 -1.132 1.00 93.00 204 TYR A C 1
ATOM 1583 O O . TYR A 1 204 ? 7.025 4.459 -0.335 1.00 93.00 204 TYR A O 1
ATOM 1591 N N . GLY A 1 205 ? 7.105 5.288 -2.421 1.00 91.06 205 GLY A N 1
ATOM 1592 C CA . GLY A 1 205 ? 7.883 4.174 -2.966 1.00 91.06 205 GLY A CA 1
ATOM 1593 C C . GLY A 1 205 ? 7.082 2.879 -3.059 1.00 91.06 205 GLY A C 1
ATOM 1594 O O . GLY A 1 205 ? 5.882 2.888 -3.329 1.00 91.06 205 GLY A O 1
ATOM 1595 N N . MET A 1 206 ? 7.759 1.751 -2.819 1.00 90.69 206 MET A N 1
ATOM 1596 C CA . MET A 1 206 ? 7.142 0.420 -2.870 1.00 90.69 206 MET A CA 1
ATOM 1597 C C . MET A 1 206 ? 5.925 0.314 -1.948 1.00 90.69 206 MET A C 1
ATOM 1599 O O . MET A 1 206 ? 4.919 -0.261 -2.346 1.00 90.69 206 MET A O 1
ATOM 1603 N N . THR A 1 207 ? 6.000 0.880 -0.741 1.00 92.25 207 THR A N 1
ATOM 1604 C CA . THR A 1 207 ? 4.890 0.834 0.215 1.00 92.25 207 THR A CA 1
ATOM 1605 C C . THR A 1 207 ? 3.648 1.515 -0.353 1.00 92.25 207 THR A C 1
ATOM 1607 O O . THR A 1 207 ? 2.573 0.930 -0.311 1.00 92.25 207 THR A O 1
ATOM 1610 N N . ALA A 1 208 ? 3.790 2.704 -0.949 1.00 95.00 208 ALA A N 1
ATOM 1611 C CA . ALA A 1 208 ? 2.670 3.389 -1.593 1.00 95.00 208 ALA A CA 1
ATOM 1612 C C . ALA A 1 208 ? 2.101 2.575 -2.767 1.00 95.00 208 ALA A C 1
ATOM 1614 O O . ALA A 1 208 ? 0.888 2.424 -2.860 1.00 95.00 208 ALA A O 1
ATOM 1615 N N . GLY A 1 209 ? 2.962 1.988 -3.608 1.00 94.88 209 GLY A N 1
ATOM 1616 C CA . GLY A 1 209 ? 2.535 1.118 -4.711 1.00 94.88 209 GLY A CA 1
ATOM 1617 C C . GLY A 1 209 ? 1.722 -0.095 -4.243 1.00 94.88 209 GLY A C 1
ATOM 1618 O O . GLY A 1 209 ? 0.645 -0.351 -4.774 1.00 94.88 209 GLY A O 1
ATOM 1619 N N . ILE A 1 210 ? 2.187 -0.785 -3.195 1.00 95.25 210 ILE A N 1
ATOM 1620 C CA . ILE A 1 210 ? 1.460 -1.905 -2.575 1.00 95.25 210 ILE A CA 1
ATOM 1621 C C . ILE A 1 210 ? 0.091 -1.439 -2.064 1.00 95.25 210 ILE A C 1
ATOM 1623 O O . ILE A 1 210 ? -0.913 -2.105 -2.296 1.00 95.25 210 ILE A O 1
ATOM 1627 N N . LEU A 1 211 ? 0.026 -0.297 -1.375 1.00 96.88 211 LEU A N 1
ATOM 1628 C CA . LEU A 1 211 ? -1.229 0.207 -0.809 1.00 96.88 211 LEU A CA 1
ATOM 1629 C C . LEU A 1 211 ? -2.228 0.640 -1.886 1.00 96.88 211 LEU A C 1
ATOM 1631 O O . LEU A 1 211 ? -3.419 0.391 -1.718 1.00 96.88 211 LEU A O 1
ATOM 1635 N N . ILE A 1 212 ? -1.759 1.220 -2.995 1.00 97.44 212 ILE A N 1
ATOM 1636 C CA . ILE A 1 212 ? -2.588 1.525 -4.169 1.00 97.44 212 ILE A CA 1
ATOM 1637 C C . ILE A 1 212 ? -3.213 0.241 -4.723 1.00 97.44 212 ILE A C 1
ATOM 1639 O O . ILE A 1 212 ? -4.422 0.195 -4.952 1.00 97.44 212 ILE A O 1
ATOM 1643 N N . GLU A 1 213 ? -2.414 -0.811 -4.915 1.00 95.50 213 GLU A N 1
ATOM 1644 C CA . GLU A 1 213 ? -2.885 -2.088 -5.460 1.00 95.50 213 GLU A CA 1
ATOM 1645 C C . GLU A 1 213 ? -3.892 -2.766 -4.518 1.00 95.50 213 GLU A C 1
ATOM 1647 O O . GLU A 1 213 ? -4.988 -3.148 -4.939 1.00 95.50 213 GLU A O 1
ATOM 1652 N N . VAL A 1 214 ? -3.566 -2.837 -3.222 1.00 96.12 214 VAL A N 1
ATOM 1653 C CA . VAL A 1 214 ? -4.452 -3.396 -2.192 1.00 96.12 214 VAL A CA 1
ATOM 1654 C C . VAL A 1 214 ? -5.765 -2.626 -2.130 1.00 96.12 214 VAL A C 1
ATOM 1656 O O . VAL A 1 214 ? -6.828 -3.245 -2.141 1.00 96.12 214 VAL A O 1
ATOM 1659 N N . ALA A 1 215 ? -5.720 -1.293 -2.103 1.00 97.44 215 ALA A N 1
ATOM 1660 C CA . ALA A 1 215 ? -6.919 -0.466 -2.083 1.00 97.44 215 ALA A CA 1
ATOM 1661 C C . ALA A 1 215 ? -7.747 -0.642 -3.364 1.00 97.44 215 ALA A C 1
ATOM 1663 O O . ALA A 1 215 ? -8.971 -0.740 -3.285 1.00 97.44 215 ALA A O 1
ATOM 1664 N N . SER A 1 216 ? -7.099 -0.754 -4.527 1.00 97.31 216 SER A N 1
ATOM 1665 C CA . SER A 1 216 ? -7.790 -0.901 -5.813 1.00 97.31 216 SER A CA 1
ATOM 1666 C C . SER A 1 216 ? -8.579 -2.206 -5.876 1.00 97.31 216 SER A C 1
ATOM 1668 O O . SER A 1 216 ? -9.735 -2.217 -6.298 1.00 97.31 216 SER A O 1
ATOM 1670 N N . ILE A 1 217 ? -7.986 -3.302 -5.394 1.00 95.94 217 ILE A N 1
ATOM 1671 C CA . ILE A 1 217 ? -8.650 -4.608 -5.306 1.00 95.94 217 ILE A CA 1
ATOM 1672 C C . ILE A 1 217 ? -9.728 -4.604 -4.223 1.00 95.94 217 ILE A C 1
ATOM 1674 O O . ILE A 1 217 ? -10.828 -5.104 -4.460 1.00 95.94 217 ILE A O 1
ATOM 1678 N N . ALA A 1 218 ? -9.442 -4.028 -3.054 1.00 96.69 218 ALA A N 1
ATOM 1679 C CA . ALA A 1 218 ? -10.393 -3.950 -1.954 1.00 96.69 218 ALA A CA 1
ATOM 1680 C C . ALA A 1 218 ? -11.664 -3.203 -2.388 1.00 96.69 218 ALA A C 1
ATOM 1682 O O . ALA A 1 218 ? -12.760 -3.754 -2.339 1.00 96.69 218 ALA A O 1
ATOM 1683 N N . PHE A 1 219 ? -11.528 -1.985 -2.903 1.00 97.56 219 PHE A N 1
ATOM 1684 C CA . PHE A 1 219 ? -12.666 -1.141 -3.269 1.00 97.56 219 PHE A CA 1
ATOM 1685 C C . PHE A 1 219 ? -13.163 -1.345 -4.707 1.00 97.56 219 PHE A C 1
ATOM 1687 O O . PHE A 1 219 ? -14.104 -0.666 -5.106 1.00 97.56 219 PHE A O 1
ATOM 1694 N N . GLN A 1 220 ? -12.560 -2.268 -5.473 1.00 96.69 220 GLN A N 1
ATOM 1695 C CA . GLN A 1 220 ? -12.874 -2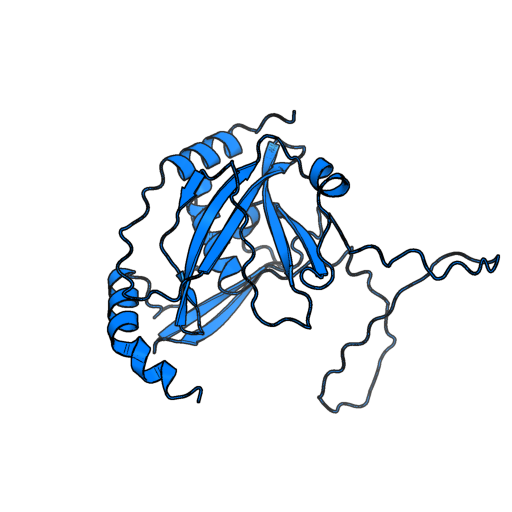.520 -6.891 1.00 96.69 220 GLN A CA 1
ATOM 1696 C C . GLN A 1 220 ? -12.921 -1.222 -7.710 1.00 96.69 220 GLN A C 1
ATOM 1698 O O . GLN A 1 220 ? -13.813 -0.994 -8.527 1.00 96.69 220 GLN A O 1
ATOM 1703 N N . ARG A 1 221 ? -11.958 -0.339 -7.442 1.00 96.12 221 ARG A N 1
ATOM 1704 C CA . ARG A 1 221 ? -11.925 1.026 -7.956 1.00 96.12 221 ARG A CA 1
ATOM 1705 C C . ARG A 1 221 ? -10.500 1.393 -8.333 1.00 96.12 221 ARG A C 1
ATOM 1707 O O . ARG A 1 221 ? -9.595 1.251 -7.519 1.00 96.12 221 ARG A O 1
ATOM 1714 N N . ALA A 1 222 ? -10.316 1.893 -9.551 1.00 96.69 222 ALA A N 1
ATOM 1715 C CA . ALA A 1 222 ? -9.036 2.452 -9.967 1.00 96.69 222 ALA A CA 1
AT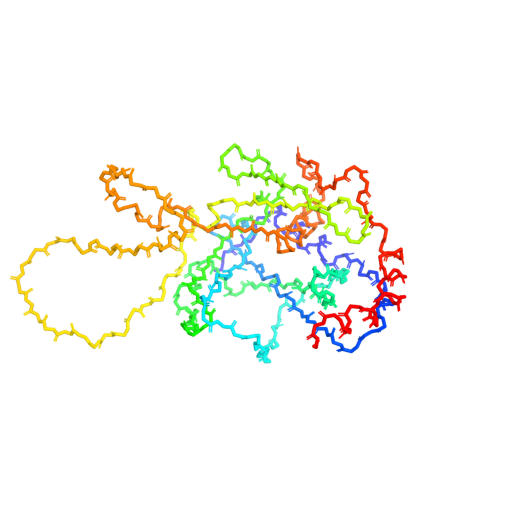OM 1716 C C . ALA A 1 222 ? -8.762 3.787 -9.241 1.00 96.69 222 ALA A C 1
ATOM 1718 O O . ALA A 1 222 ? -9.718 4.510 -8.927 1.00 96.69 222 ALA A O 1
ATOM 1719 N N . PRO A 1 223 ? -7.489 4.139 -8.993 1.00 97.69 223 PRO A N 1
ATOM 1720 C CA . PRO A 1 223 ? -7.134 5.475 -8.533 1.00 97.69 223 PRO A CA 1
ATOM 1721 C C . PRO A 1 223 ? -7.569 6.555 -9.532 1.00 97.69 223 PRO A C 1
ATOM 1723 O O . PRO A 1 223 ? -7.647 6.303 -10.733 1.00 97.69 223 PRO A O 1
ATOM 1726 N N . ASP A 1 224 ? -7.808 7.772 -9.048 1.00 97.31 224 ASP A N 1
ATOM 1727 C CA . ASP A 1 224 ? -8.100 8.953 -9.883 1.00 97.31 224 ASP A CA 1
ATOM 1728 C C . ASP A 1 224 ? -6.845 9.575 -10.531 1.00 97.31 224 ASP A C 1
ATOM 1730 O O . ASP A 1 224 ? -6.921 10.596 -11.213 1.00 97.31 224 ASP A O 1
ATOM 1734 N N . PHE A 1 225 ? -5.693 8.926 -10.365 1.00 96.69 225 PHE A N 1
ATOM 1735 C CA . PHE A 1 225 ? -4.413 9.303 -10.942 1.00 96.69 225 PHE A CA 1
ATOM 1736 C C . PHE A 1 225 ? -3.790 8.153 -11.736 1.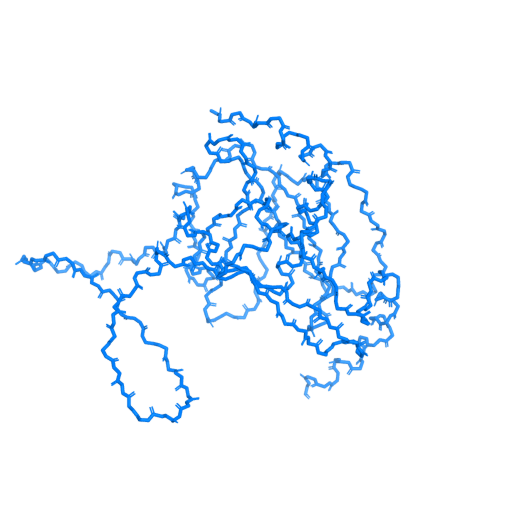00 96.69 225 PHE A C 1
ATOM 1738 O O . PHE A 1 225 ? -4.104 6.973 -11.573 1.00 96.69 225 PHE A O 1
ATOM 1745 N N . GLN A 1 226 ? -2.830 8.507 -12.584 1.00 96.69 226 GLN A N 1
ATOM 1746 C CA . GLN A 1 226 ? -2.097 7.549 -13.397 1.00 96.69 226 GLN A CA 1
ATOM 1747 C C . GLN A 1 226 ? -1.076 6.770 -12.546 1.00 96.69 226 GLN A C 1
ATOM 1749 O O . GLN A 1 226 ? -0.102 7.353 -12.063 1.00 96.69 226 GLN A O 1
ATOM 1754 N N . VAL A 1 227 ? -1.288 5.455 -12.414 1.00 96.56 227 VAL A N 1
ATOM 1755 C CA . VAL A 1 227 ? -0.487 4.539 -11.572 1.00 96.56 227 VAL A CA 1
ATOM 1756 C C . VAL A 1 227 ? 0.895 4.243 -12.158 1.00 96.56 227 VAL A C 1
ATOM 1758 O O . VAL A 1 227 ? 1.878 4.142 -11.437 1.00 96.56 227 VAL A O 1
ATOM 1761 N N . TYR A 1 228 ? 0.996 4.117 -13.477 1.00 96.31 228 TYR A N 1
ATOM 1762 C CA . TYR A 1 228 ? 2.237 3.702 -14.132 1.00 96.31 228 TYR A CA 1
ATOM 1763 C C . TYR A 1 228 ? 2.798 4.815 -15.009 1.00 96.31 228 TYR A C 1
ATOM 1765 O O . TYR A 1 228 ? 2.032 5.543 -15.650 1.00 96.31 228 TYR A O 1
ATOM 1773 N N . ALA A 1 229 ? 4.127 4.918 -15.070 1.00 95.06 229 ALA A N 1
ATOM 1774 C CA . ALA A 1 229 ? 4.790 5.749 -16.070 1.00 95.06 229 ALA A CA 1
ATOM 1775 C C . ALA A 1 229 ? 4.542 5.188 -17.483 1.00 95.06 229 ALA A C 1
ATOM 1777 O O . ALA A 1 229 ? 4.166 4.026 -17.646 1.00 95.06 229 ALA A O 1
ATOM 1778 N N . HIS A 1 230 ? 4.727 6.021 -18.508 1.00 90.44 230 HIS A N 1
ATOM 1779 C CA . HIS A 1 230 ? 4.311 5.706 -19.879 1.00 90.44 230 HIS A CA 1
ATOM 1780 C C . HIS A 1 230 ? 4.943 4.420 -20.443 1.00 90.44 230 HIS A C 1
ATOM 1782 O O . HIS A 1 230 ? 4.263 3.642 -21.104 1.00 90.44 230 HIS A O 1
ATOM 1788 N N . ASP A 1 231 ? 6.224 4.194 -20.162 1.00 91.31 231 ASP A N 1
ATOM 1789 C CA . ASP A 1 231 ? 7.021 3.056 -20.628 1.00 91.31 231 ASP A CA 1
ATOM 1790 C C . ASP A 1 231 ? 7.261 2.001 -19.535 1.00 91.31 231 ASP A C 1
ATOM 1792 O O . ASP A 1 231 ? 8.088 1.105 -19.706 1.00 91.31 231 ASP A O 1
ATOM 1796 N N . GLN A 1 232 ? 6.565 2.098 -18.399 1.00 92.88 232 GLN A N 1
ATOM 1797 C CA . GLN A 1 232 ? 6.807 1.219 -17.263 1.00 92.88 232 GLN A CA 1
ATOM 1798 C C . GLN A 1 232 ? 6.455 -0.235 -17.588 1.00 92.88 232 GLN A C 1
ATOM 1800 O O . GLN A 1 232 ? 5.347 -0.544 -18.029 1.00 92.88 232 GLN A O 1
ATOM 1805 N N . MET A 1 233 ? 7.377 -1.152 -17.291 1.00 89.12 233 MET A N 1
ATOM 1806 C CA . MET A 1 233 ? 7.105 -2.584 -17.361 1.00 89.12 233 MET A CA 1
ATOM 1807 C C . MET A 1 233 ? 6.104 -2.977 -16.263 1.00 89.12 233 MET A C 1
ATOM 1809 O O . MET A 1 233 ? 6.414 -2.896 -15.076 1.00 89.12 233 MET A O 1
ATOM 1813 N N . THR A 1 234 ? 4.902 -3.398 -16.658 1.00 89.88 234 THR A N 1
ATOM 1814 C CA . THR A 1 234 ? 3.815 -3.799 -15.739 1.00 89.88 234 THR A CA 1
ATOM 1815 C C . THR A 1 234 ? 3.500 -5.292 -15.788 1.00 89.88 234 THR A C 1
ATOM 1817 O O . THR A 1 234 ? 2.899 -5.829 -14.858 1.00 89.88 234 THR A O 1
ATOM 1820 N N . ASP A 1 235 ? 3.918 -5.976 -16.853 1.00 89.88 235 ASP A N 1
ATOM 1821 C CA . ASP A 1 235 ? 3.700 -7.407 -17.027 1.00 89.88 235 ASP A CA 1
ATOM 1822 C C . ASP A 1 235 ? 4.582 -8.213 -16.063 1.00 89.88 235 ASP A C 1
ATOM 1824 O O . ASP A 1 235 ? 5.813 -8.199 -16.151 1.00 89.88 235 ASP A O 1
ATOM 1828 N N . GLN A 1 236 ? 3.941 -8.921 -15.132 1.00 87.81 236 GLN A N 1
ATOM 1829 C CA . GLN A 1 236 ? 4.629 -9.658 -14.068 1.00 87.81 236 GLN A CA 1
ATOM 1830 C C . GLN A 1 236 ? 5.562 -10.740 -14.618 1.00 87.81 236 GLN A C 1
ATOM 1832 O O . GLN A 1 236 ? 6.678 -10.904 -14.123 1.00 87.81 236 GLN A O 1
ATOM 1837 N N . ASP A 1 237 ? 5.164 -11.436 -15.684 1.00 90.25 237 ASP A N 1
ATOM 1838 C CA . ASP A 1 237 ? 5.998 -12.471 -16.290 1.00 90.25 237 ASP A CA 1
ATOM 1839 C C . ASP A 1 237 ? 7.263 -11.882 -16.922 1.00 90.25 237 ASP A C 1
ATOM 1841 O O . ASP A 1 237 ? 8.343 -12.468 -16.808 1.00 90.25 237 ASP A O 1
ATOM 1845 N N . GLN A 1 238 ? 7.170 -10.717 -17.565 1.00 90.50 238 GLN A N 1
ATOM 1846 C CA . GLN A 1 238 ? 8.326 -9.984 -18.081 1.00 90.50 238 GLN A CA 1
ATOM 1847 C C . GLN A 1 238 ? 9.244 -9.499 -16.958 1.00 90.50 238 GLN A C 1
ATOM 1849 O O . GLN A 1 238 ? 10.456 -9.708 -17.054 1.00 90.50 238 GLN A O 1
ATOM 1854 N N . ILE A 1 239 ? 8.694 -8.948 -15.870 1.00 91.25 239 ILE A N 1
ATOM 1855 C CA . ILE A 1 239 ? 9.481 -8.506 -14.705 1.00 91.25 239 ILE A CA 1
ATOM 1856 C C . ILE A 1 239 ? 10.238 -9.694 -14.097 1.00 91.25 239 ILE A C 1
ATOM 1858 O O . ILE A 1 239 ? 11.442 -9.612 -13.833 1.00 91.25 239 ILE A O 1
ATOM 1862 N N . VAL A 1 240 ? 9.560 -10.827 -13.902 1.00 91.88 240 VAL A N 1
ATOM 1863 C CA . VAL A 1 240 ? 10.162 -12.050 -13.358 1.00 91.88 240 VAL A CA 1
ATOM 1864 C C . VAL A 1 240 ? 11.244 -12.598 -14.289 1.00 91.88 240 VAL A C 1
ATOM 1866 O O . VAL A 1 240 ? 12.332 -12.959 -13.826 1.00 91.88 240 VAL A O 1
ATOM 1869 N N . LYS A 1 241 ? 10.983 -12.654 -15.602 1.00 92.00 241 LYS A N 1
ATOM 1870 C CA . LYS A 1 241 ? 11.974 -13.079 -16.604 1.00 92.00 241 LYS A CA 1
ATOM 1871 C C . LYS A 1 241 ? 13.212 -12.188 -16.554 1.00 92.00 241 LYS A C 1
ATOM 1873 O O . LYS A 1 241 ? 14.322 -12.713 -16.442 1.00 92.00 241 LYS A O 1
ATOM 1878 N N . TRP A 1 242 ? 13.025 -10.869 -16.556 1.00 91.50 242 TRP A N 1
ATOM 1879 C CA . TRP A 1 242 ? 14.110 -9.895 -16.460 1.00 91.50 242 TRP A CA 1
ATOM 1880 C C . TRP A 1 242 ? 14.922 -10.070 -15.173 1.00 91.50 242 TRP A C 1
ATOM 1882 O O . TRP A 1 242 ? 16.154 -10.131 -15.219 1.00 91.50 242 TRP A O 1
ATOM 1892 N N . TYR A 1 243 ? 14.252 -10.231 -14.026 1.00 91.88 243 TYR A N 1
ATOM 1893 C CA . TYR A 1 243 ? 14.911 -10.469 -12.742 1.00 91.88 243 TYR A CA 1
ATOM 1894 C C . TYR A 1 243 ? 15.764 -11.737 -12.775 1.00 91.88 243 TYR A C 1
ATOM 1896 O O . TYR A 1 243 ? 16.941 -11.711 -12.410 1.00 91.88 243 TYR A O 1
ATOM 1904 N N . ASN A 1 244 ? 15.184 -12.852 -13.224 1.00 91.94 244 ASN A N 1
ATOM 1905 C CA . ASN A 1 244 ? 15.858 -14.147 -13.237 1.00 91.94 244 ASN A CA 1
ATOM 1906 C C . ASN A 1 244 ? 17.111 -14.133 -14.127 1.00 91.94 244 ASN A C 1
ATOM 1908 O O . ASN A 1 244 ? 18.096 -14.784 -13.776 1.00 91.94 244 ASN A O 1
ATOM 1912 N N . GLN A 1 245 ? 17.102 -13.346 -15.209 1.00 90.81 245 GLN A N 1
ATOM 1913 C CA . GLN A 1 245 ? 18.250 -13.125 -16.096 1.00 90.81 245 GLN A CA 1
ATOM 1914 C C . GLN A 1 245 ? 19.296 -12.167 -15.494 1.00 90.81 245 GLN A C 1
ATOM 1916 O O . GLN A 1 245 ? 20.496 -12.393 -15.639 1.00 90.81 245 GLN A O 1
ATOM 1921 N 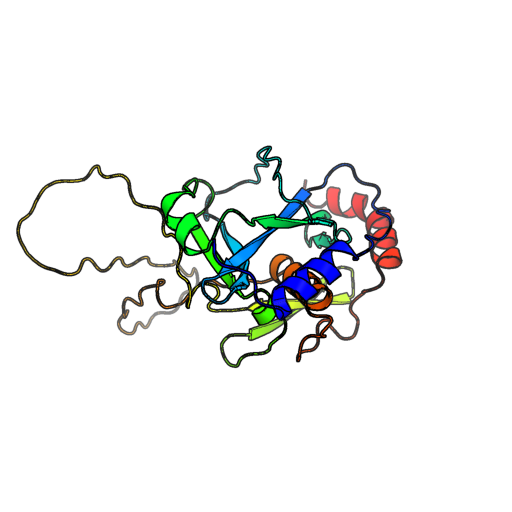N . SER A 1 246 ? 18.864 -11.125 -14.777 1.00 86.88 246 SER A N 1
ATOM 1922 C CA . SER A 1 246 ? 19.726 -10.002 -14.363 1.00 86.88 246 SER A CA 1
ATOM 1923 C C . SER A 1 246 ? 20.255 -10.089 -12.925 1.00 86.88 246 SER A C 1
ATOM 1925 O O . SER A 1 246 ? 21.203 -9.384 -12.565 1.00 86.88 246 SER A O 1
ATOM 1927 N N . LYS A 1 247 ? 19.690 -10.962 -12.077 1.00 80.94 247 LYS A N 1
ATOM 1928 C CA . LYS A 1 247 ? 19.994 -11.055 -10.631 1.00 80.94 247 LYS A CA 1
ATOM 1929 C C . LYS A 1 247 ? 21.471 -11.288 -10.292 1.00 80.94 247 LYS A C 1
ATOM 1931 O O . LYS A 1 247 ? 21.910 -10.924 -9.203 1.00 80.94 247 LYS A O 1
ATOM 1936 N N . HIS A 1 248 ? 22.243 -11.899 -11.190 1.00 81.06 248 HIS A N 1
ATOM 1937 C CA . HIS A 1 248 ? 23.666 -12.174 -10.968 1.00 81.06 248 HIS A CA 1
ATOM 1938 C C . HIS A 1 248 ? 24.558 -10.962 -11.262 1.00 81.06 248 HIS A C 1
ATOM 1940 O O . HIS A 1 248 ? 25.564 -10.772 -10.579 1.00 81.06 248 HIS A O 1
ATOM 1946 N N . THR A 1 249 ? 24.170 -10.118 -12.219 1.00 77.81 249 THR A N 1
ATOM 1947 C CA . THR A 1 249 ? 24.923 -8.923 -12.624 1.00 77.81 249 THR A CA 1
ATOM 1948 C C . THR A 1 249 ? 24.945 -7.883 -11.506 1.00 77.81 249 THR A C 1
ATOM 1950 O O . THR A 1 249 ? 26.002 -7.364 -11.167 1.00 77.81 249 THR A O 1
ATOM 1953 N N . PHE A 1 250 ? 23.805 -7.668 -10.843 1.00 65.50 250 PHE A N 1
ATOM 1954 C CA . PHE A 1 250 ? 23.683 -6.722 -9.727 1.00 65.50 250 PHE A CA 1
ATOM 1955 C C . PHE A 1 250 ? 24.377 -7.170 -8.432 1.00 65.50 250 PHE A C 1
ATOM 1957 O O . PHE A 1 250 ? 24.666 -6.340 -7.580 1.00 65.50 250 PHE A O 1
ATOM 1964 N N . ARG A 1 251 ? 24.677 -8.467 -8.263 1.00 58.06 251 ARG A N 1
ATOM 1965 C CA . ARG A 1 251 ? 25.423 -8.950 -7.085 1.00 58.06 251 ARG A CA 1
ATOM 1966 C C . ARG A 1 251 ? 26.912 -8.602 -7.132 1.00 58.06 251 ARG A C 1
ATOM 1968 O O . ARG A 1 251 ? 27.543 -8.591 -6.083 1.00 58.06 251 ARG A O 1
ATOM 1975 N N . ARG A 1 252 ? 27.476 -8.359 -8.321 1.00 51.59 252 ARG A N 1
ATOM 1976 C CA . ARG A 1 252 ? 28.913 -8.079 -8.497 1.00 51.59 252 ARG A CA 1
ATOM 1977 C C . ARG A 1 252 ? 29.280 -6.606 -8.328 1.00 51.59 252 ARG A C 1
ATOM 1979 O O . ARG A 1 252 ? 30.430 -6.322 -8.047 1.00 51.59 252 ARG A O 1
ATOM 1986 N N . SER A 1 253 ? 28.326 -5.691 -8.466 1.00 47.06 253 SER A N 1
ATOM 1987 C CA . SER A 1 253 ? 28.528 -4.240 -8.349 1.00 47.06 253 SER A CA 1
ATOM 1988 C C . SER A 1 253 ? 28.339 -3.692 -6.924 1.00 47.06 253 SER A C 1
ATOM 1990 O O . SER A 1 253 ? 28.317 -2.482 -6.731 1.00 47.06 253 SER A O 1
ATOM 1992 N N . SER A 1 254 ? 28.183 -4.561 -5.919 1.00 39.41 254 SER A N 1
ATOM 1993 C CA . SER A 1 254 ? 28.037 -4.188 -4.499 1.00 39.41 254 SER A CA 1
ATOM 1994 C C . SER A 1 254 ? 29.077 -4.856 -3.585 1.00 39.41 254 SER A C 1
ATOM 1996 O O . SER A 1 254 ? 28.852 -4.937 -2.378 1.00 39.41 254 SER A O 1
ATOM 1998 N N . LEU A 1 255 ? 30.176 -5.359 -4.163 1.00 33.97 255 LEU A N 1
ATOM 1999 C CA . LEU A 1 255 ? 31.356 -5.879 -3.463 1.00 33.97 255 LEU A CA 1
ATOM 2000 C C . LEU A 1 255 ? 32.571 -5.009 -3.777 1.00 33.97 255 LEU A C 1
ATOM 2002 O O . LEU A 1 255 ? 32.688 -4.601 -4.954 1.00 33.97 255 LEU A O 1
#

InterPro domains:
  IPR045121 Coenzyme A pyrophosphatase [PTHR12992] (68-239)

Radius of gyration: 20.71 Å; Cα contacts (8 Å, |Δi|>4): 380; chains: 1; bounding box: 52×51×60 Å

Foldseek 3Di:
DQAADPLQVLLLVLLLPDDADDALFPDPQAEEDEFEWEQENHNFIKTKDFDWDPDDDDDDDDDDDPFWRDKYYFDAALLRHTYIYTYGYDHPDYLVNCLVPDADPVNTTQAMAMAGLLPLQEDDPPQKDWDWDQGLNWTWIKIKGWQGRLVRGRDGHDDDPPDDDDDDDDDDDQDDDDDDDPDDDDDDDDDDRDDCNNTHDMDMDPRSLVSQVSSCSSSVHHRPDDNGDPGDDPDPVVVSVSSNVCVVVSVVVVD

Mean predicted aligned error: 12.15 Å

Solvent-accessible surface area (backbone atoms only — not comparable to full-atom values): 15648 Å² total; per-residue (Å²): 131,78,65,62,33,70,71,38,51,51,18,53,50,40,40,56,67,52,79,57,65,86,87,74,66,86,66,87,70,68,49,72,46,76,46,40,31,28,37,34,94,80,6,46,49,25,32,58,46,72,42,69,32,94,85,67,79,96,78,86,78,96,74,90,69,97,34,70,58,36,54,48,65,67,44,78,42,99,83,76,39,41,32,33,42,35,35,26,48,39,91,88,44,39,66,75,49,44,58,81,70,60,77,72,54,68,76,53,31,52,30,43,30,36,37,57,39,68,54,56,39,52,75,43,84,95,32,44,52,71,52,73,42,85,50,97,94,24,40,38,51,33,43,36,35,43,40,41,19,35,92,45,75,52,43,69,75,80,76,81,96,77,76,88,71,91,74,92,75,86,84,84,89,81,84,83,79,87,80,87,70,95,65,95,74,94,81,85,78,86,84,77,83,73,60,57,84,68,51,38,40,76,43,44,44,70,61,34,52,54,42,31,53,52,31,25,52,25,67,74,41,78,48,80,54,84,78,65,35,96,66,35,87,76,55,64,69,58,54,37,51,51,44,66,73,44,60,67,65,64,62,62,79,77,111